Protein AF-A0A814FRX4-F1 (afdb_monomer)

Structure (mmCIF, N/CA/C/O backbone):
data_AF-A0A814FRX4-F1
#
_entry.id   AF-A0A814FRX4-F1
#
loop_
_atom_site.group_PDB
_atom_site.id
_atom_site.type_symbol
_atom_site.label_atom_id
_atom_site.label_alt_id
_atom_site.label_comp_id
_atom_site.label_asym_id
_atom_site.label_entity_id
_atom_site.label_seq_id
_atom_site.pdbx_PDB_ins_code
_atom_site.Cartn_x
_atom_site.Cartn_y
_atom_site.Cartn_z
_atom_site.occupancy
_atom_site.B_iso_or_equiv
_atom_site.auth_seq_id
_atom_site.auth_comp_id
_atom_site.auth_asym_id
_atom_site.auth_atom_id
_atom_site.pdbx_PDB_model_num
ATOM 1 N N . MET A 1 1 ? -18.904 -6.778 12.783 1.00 32.44 1 MET A N 1
ATOM 2 C CA . MET A 1 1 ? -20.259 -6.227 12.928 1.00 32.44 1 MET A CA 1
ATOM 3 C C . MET A 1 1 ? -21.215 -7.379 13.218 1.00 32.44 1 MET A C 1
ATOM 5 O O . MET A 1 1 ? -21.395 -8.231 12.362 1.00 32.44 1 MET A O 1
ATOM 9 N N . GLY A 1 2 ? -21.737 -7.486 14.440 1.00 24.08 2 GLY A N 1
ATOM 10 C CA . GLY A 1 2 ? -22.799 -8.445 14.749 1.00 24.08 2 GLY A CA 1
ATOM 11 C C . GLY A 1 2 ? -24.137 -7.735 14.620 1.00 24.08 2 GLY A C 1
ATOM 12 O O . GLY A 1 2 ? -24.526 -7.021 15.540 1.00 24.08 2 GLY A O 1
ATOM 13 N N . VAL A 1 3 ? -24.815 -7.876 13.481 1.00 29.30 3 VAL A N 1
ATOM 14 C CA . VAL A 1 3 ? -26.197 -7.398 13.354 1.00 29.30 3 VAL A CA 1
ATOM 15 C C . VAL A 1 3 ? -27.074 -8.407 14.086 1.00 29.30 3 VAL A C 1
ATOM 17 O O . VAL A 1 3 ? -27.291 -9.518 13.608 1.00 29.30 3 VAL A O 1
ATOM 20 N N . LYS A 1 4 ? -27.531 -8.053 15.289 1.00 27.59 4 LYS A N 1
ATOM 21 C CA . LYS A 1 4 ? -28.545 -8.835 15.996 1.00 27.59 4 LYS A CA 1
ATOM 22 C C . LYS A 1 4 ? -29.908 -8.344 15.525 1.00 27.59 4 LYS A C 1
ATOM 24 O O . LYS A 1 4 ? -30.283 -7.209 15.797 1.00 27.59 4 LYS A O 1
ATOM 29 N N . PHE A 1 5 ? -30.631 -9.192 14.804 1.00 28.58 5 PHE A N 1
ATOM 30 C CA . PHE A 1 5 ? -32.014 -8.922 14.430 1.00 28.58 5 PHE A CA 1
ATOM 31 C C . PHE A 1 5 ? -32.910 -9.238 15.627 1.00 28.58 5 PHE A C 1
ATOM 33 O O . PHE A 1 5 ? -32.984 -10.384 16.069 1.00 28.58 5 PHE A O 1
ATOM 40 N N . THR A 1 6 ? -33.590 -8.229 16.159 1.00 27.52 6 THR A N 1
ATOM 41 C CA . THR A 1 6 ? -34.654 -8.414 17.152 1.00 27.52 6 THR A CA 1
ATOM 42 C C . THR A 1 6 ? -35.938 -7.806 16.613 1.00 27.52 6 THR A C 1
ATOM 44 O O . THR A 1 6 ? -35.984 -6.618 16.308 1.00 27.52 6 THR A O 1
ATOM 47 N N . LEU A 1 7 ? -36.970 -8.640 16.476 1.00 25.30 7 LEU A N 1
ATOM 48 C CA . LEU A 1 7 ? -38.315 -8.239 16.065 1.00 25.30 7 LEU A CA 1
ATOM 49 C C . LEU A 1 7 ? -38.992 -7.478 17.217 1.00 25.30 7 LEU A C 1
ATOM 51 O O . LEU A 1 7 ? -39.126 -8.051 18.300 1.00 25.30 7 LEU A O 1
ATOM 55 N N . PRO A 1 8 ? -39.442 -6.224 17.034 1.00 27.92 8 PRO A N 1
ATOM 56 C CA . PRO A 1 8 ? -40.187 -5.536 18.075 1.00 27.92 8 PRO A CA 1
ATOM 57 C C . PRO A 1 8 ? -41.674 -5.905 18.028 1.00 27.92 8 PRO A C 1
ATOM 59 O O . PRO A 1 8 ? -42.347 -5.784 17.002 1.00 27.92 8 PRO A O 1
ATOM 62 N N . SER A 1 9 ? -42.220 -6.281 19.183 1.00 32.94 9 SER A N 1
ATOM 63 C CA . SER A 1 9 ? -43.656 -6.251 19.441 1.00 32.94 9 SER A CA 1
ATOM 64 C C . SER A 1 9 ? -44.079 -4.824 19.826 1.00 32.94 9 SER A C 1
ATOM 66 O O . SER A 1 9 ? -43.829 -4.392 20.947 1.00 32.94 9 SER A O 1
ATOM 68 N N . LYS A 1 10 ? -44.784 -4.159 18.899 1.00 30.50 10 LYS A N 1
ATOM 69 C CA . LYS A 1 10 ? -45.568 -2.903 19.013 1.00 30.50 10 LYS A CA 1
ATOM 70 C C . LYS A 1 10 ? -44.852 -1.536 18.855 1.00 30.50 10 LYS A C 1
ATOM 72 O O . LYS A 1 10 ? -43.988 -1.163 19.633 1.00 30.50 10 LYS A O 1
ATOM 77 N N . LYS A 1 11 ? -45.374 -0.821 17.835 1.00 40.22 11 LYS A N 1
ATOM 78 C CA . LYS A 1 11 ? -45.532 0.624 17.512 1.00 40.22 11 LYS A CA 1
ATOM 79 C C . LYS A 1 11 ? -44.593 1.654 18.160 1.00 40.22 11 LYS A C 1
ATOM 81 O O . LYS A 1 11 ? -44.638 1.794 19.368 1.00 40.22 11 LYS A O 1
ATOM 86 N N . PHE A 1 12 ? -43.934 2.482 17.333 1.00 28.28 12 PHE A N 1
ATOM 87 C CA . PHE A 1 12 ? -44.045 3.960 17.263 1.00 28.28 12 PHE A CA 1
ATOM 88 C C . PHE A 1 12 ? -43.275 4.511 16.035 1.00 28.28 12 PHE A C 1
ATOM 90 O O . PHE A 1 12 ? -42.644 3.749 15.311 1.00 28.28 12 PHE A O 1
ATOM 97 N N . ALA A 1 13 ? -43.457 5.804 15.747 1.00 32.06 13 ALA A N 1
ATOM 98 C CA . ALA A 1 13 ? -43.361 6.448 14.437 1.00 32.06 13 ALA A CA 1
ATOM 99 C C . ALA A 1 13 ? -41.987 7.036 14.037 1.00 32.06 13 ALA A C 1
ATOM 101 O O . ALA A 1 13 ? -41.200 7.440 14.883 1.00 32.06 13 ALA A O 1
ATOM 102 N N . CYS A 1 14 ? -41.873 7.238 12.716 1.00 32.03 14 CYS A N 1
ATOM 103 C CA . CYS A 1 14 ? -41.115 8.265 11.986 1.00 32.03 14 CYS A CA 1
ATOM 104 C C . CYS A 1 14 ? -39.616 8.053 11.682 1.00 32.03 14 CYS A C 1
ATOM 106 O O . CYS A 1 14 ? -38.765 8.082 12.561 1.00 32.03 14 CYS A O 1
ATOM 108 N N . GLY A 1 15 ? -39.332 7.966 10.375 1.00 37.00 15 GLY A N 1
ATOM 109 C CA . GLY A 1 15 ? -38.487 8.922 9.651 1.00 37.00 15 GLY A CA 1
ATOM 110 C C . GLY A 1 15 ? -37.006 9.013 10.013 1.00 37.00 15 GLY A C 1
ATOM 111 O O . GLY A 1 15 ? -36.625 9.836 10.837 1.00 37.00 15 GLY A O 1
ATOM 112 N N . SER A 1 16 ? -36.153 8.320 9.258 1.00 29.56 16 SER A N 1
ATOM 113 C CA . SER A 1 16 ? -34.819 8.837 8.935 1.00 29.56 16 SER A CA 1
ATOM 114 C C . SER A 1 16 ? -34.270 8.224 7.643 1.00 29.56 16 SER A C 1
ATOM 116 O O . SER A 1 16 ? -34.421 7.040 7.352 1.00 29.56 16 SER A O 1
ATOM 118 N N . VAL A 1 17 ? -33.698 9.114 6.836 1.00 30.09 17 VAL A N 1
ATOM 119 C CA . VAL A 1 17 ? -33.119 8.907 5.508 1.00 30.09 17 VAL A CA 1
ATOM 120 C C . VAL A 1 17 ? -31.730 8.267 5.642 1.00 30.09 17 VAL A C 1
ATOM 122 O O . VAL A 1 17 ? -30.985 8.563 6.574 1.00 30.09 17 VAL A O 1
ATOM 125 N N . PHE A 1 18 ? -31.377 7.403 4.688 1.00 33.12 18 PHE A N 1
ATOM 126 C CA . PHE A 1 18 ? -30.162 6.572 4.637 1.00 33.12 18 PHE A CA 1
ATOM 127 C C . PHE A 1 18 ? -28.819 7.323 4.498 1.00 33.12 18 PHE A C 1
ATOM 129 O O . PHE A 1 18 ? -27.767 6.692 4.424 1.00 33.12 18 PHE A O 1
ATOM 136 N N . GLU A 1 19 ? -28.813 8.657 4.499 1.00 29.22 19 GLU A N 1
ATOM 137 C CA . GLU A 1 19 ? -27.598 9.474 4.337 1.00 29.22 19 GLU A CA 1
ATOM 138 C C . GLU A 1 19 ? -26.640 9.420 5.544 1.00 29.22 19 GLU A C 1
ATOM 140 O O . GLU A 1 19 ? -25.497 9.857 5.452 1.00 29.22 19 GLU A O 1
ATOM 145 N N . ILE A 1 20 ? -27.054 8.839 6.674 1.00 33.00 20 ILE A N 1
ATOM 146 C CA . ILE A 1 20 ? -26.278 8.863 7.928 1.00 33.00 20 ILE A CA 1
ATOM 147 C C . ILE A 1 20 ? -25.198 7.760 7.990 1.00 33.00 20 ILE A C 1
ATOM 149 O O . ILE A 1 20 ? -24.228 7.893 8.737 1.0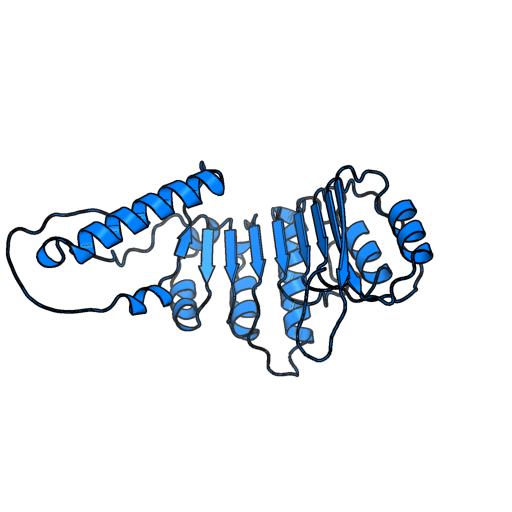0 33.00 20 ILE A O 1
ATOM 153 N N . LEU A 1 21 ? -25.276 6.720 7.148 1.00 34.34 21 LEU A N 1
ATOM 154 C CA . LEU A 1 21 ? -24.288 5.625 7.123 1.00 34.34 21 LEU A CA 1
ATOM 155 C C . LEU A 1 21 ? -22.898 6.045 6.607 1.00 34.34 21 LEU A C 1
ATOM 157 O O . LEU A 1 21 ? -21.936 5.299 6.781 1.00 34.34 21 LEU A O 1
ATOM 161 N N . SER A 1 22 ? -22.738 7.240 6.023 1.00 34.34 22 SER A N 1
ATOM 162 C CA . SER A 1 22 ? -21.416 7.739 5.603 1.00 34.34 22 SER A CA 1
ATOM 163 C C . SER A 1 22 ? -20.481 8.056 6.780 1.00 34.34 22 SER A C 1
ATOM 165 O O . SER A 1 22 ? -19.284 8.256 6.576 1.00 34.34 22 SER A O 1
ATOM 167 N N . ASN A 1 23 ? -21.021 8.136 8.001 1.00 30.70 23 ASN A N 1
ATOM 168 C CA . ASN A 1 23 ? -20.279 8.459 9.218 1.00 30.70 23 ASN A CA 1
ATOM 169 C C . ASN A 1 23 ? -19.858 7.228 10.028 1.00 30.70 23 ASN A C 1
ATOM 171 O O . ASN A 1 23 ? -19.052 7.367 10.946 1.00 30.70 23 ASN A O 1
ATOM 175 N N . ASP A 1 24 ? -20.321 6.028 9.674 1.00 35.03 24 ASP A N 1
ATOM 176 C CA . ASP A 1 24 ? -20.004 4.822 10.431 1.00 35.03 24 ASP A CA 1
ATOM 177 C C . ASP A 1 24 ? -18.654 4.241 10.008 1.00 35.03 24 ASP A C 1
ATOM 179 O O . ASP A 1 24 ? -18.360 4.042 8.828 1.00 35.03 24 ASP A O 1
ATOM 183 N N . VAL A 1 25 ? -17.809 3.978 11.001 1.00 36.16 25 VAL A N 1
ATOM 184 C CA . VAL A 1 25 ? -16.567 3.225 10.838 1.00 36.16 25 VAL A CA 1
ATOM 185 C C . VAL A 1 25 ? -16.919 1.836 10.301 1.00 36.16 25 VAL A C 1
ATOM 187 O O . VAL A 1 25 ? -17.516 1.021 11.008 1.00 36.16 25 VAL A O 1
ATOM 190 N N . ILE A 1 26 ? -16.549 1.546 9.052 1.00 46.09 26 ILE A N 1
ATOM 191 C CA . ILE A 1 26 ? -16.777 0.220 8.473 1.00 46.09 26 ILE A CA 1
ATOM 192 C C . ILE A 1 26 ? -15.718 -0.724 9.048 1.00 46.09 26 ILE A C 1
ATOM 194 O O . ILE A 1 26 ? -14.533 -0.644 8.720 1.00 46.09 26 ILE A O 1
ATOM 198 N N . LEU A 1 27 ? -16.164 -1.600 9.947 1.00 40.28 27 LEU A N 1
ATOM 199 C CA . LEU A 1 27 ? -15.381 -2.695 10.511 1.00 40.28 27 LEU A CA 1
ATOM 200 C C . LEU A 1 27 ? -15.547 -3.918 9.609 1.00 40.28 27 LEU A C 1
ATOM 202 O O . LEU A 1 27 ? -16.506 -4.683 9.755 1.00 40.28 27 LEU A O 1
ATOM 206 N N . GLU A 1 28 ? -14.630 -4.099 8.666 1.00 41.75 28 GLU A N 1
ATOM 207 C CA . GLU A 1 28 ? -14.585 -5.305 7.843 1.00 41.75 28 GLU A CA 1
ATOM 208 C C . GLU A 1 28 ? -14.051 -6.473 8.696 1.00 41.75 28 GLU A C 1
ATOM 210 O O . GLU A 1 28 ? -12.899 -6.508 9.130 1.00 41.75 28 GLU A O 1
ATOM 215 N N . LEU A 1 29 ? -14.918 -7.441 8.991 1.00 38.19 29 LEU A N 1
ATOM 216 C CA . LEU A 1 29 ? -14.565 -8.684 9.680 1.00 38.19 29 LEU A CA 1
ATOM 217 C C . LEU A 1 29 ? -14.632 -9.830 8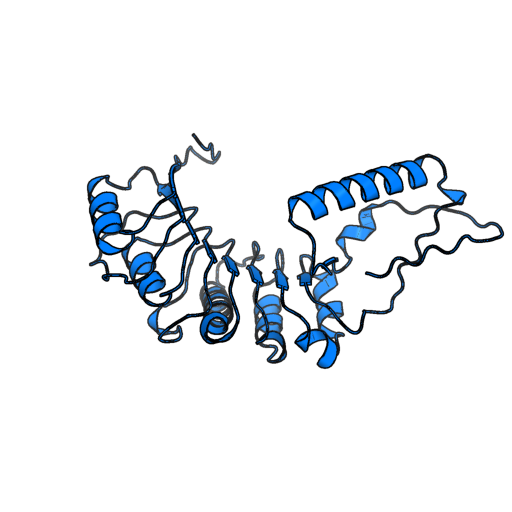.678 1.00 38.19 29 LEU A C 1
ATOM 219 O O . LEU A 1 29 ? -15.671 -10.477 8.613 1.00 38.19 29 LEU A O 1
ATOM 223 N N . PHE A 1 30 ? -13.571 -10.107 7.917 1.00 40.16 30 PHE A N 1
ATOM 224 C CA . PHE A 1 30 ? -13.573 -11.296 7.055 1.00 40.16 30 PHE A CA 1
ATOM 225 C C . PHE A 1 30 ? -12.237 -12.037 7.094 1.00 40.16 30 PHE A C 1
ATOM 227 O O . PHE A 1 30 ? -11.206 -11.530 6.657 1.00 40.16 30 PHE A O 1
ATOM 234 N N . ASP A 1 31 ? -12.301 -13.267 7.605 1.00 31.91 31 ASP A N 1
ATOM 235 C CA . ASP A 1 31 ? -11.202 -14.239 7.620 1.00 31.91 31 ASP A CA 1
ATOM 236 C C . ASP A 1 31 ? -11.323 -15.266 6.483 1.00 31.91 31 ASP A C 1
ATOM 238 O O . ASP A 1 31 ? -10.361 -15.981 6.227 1.00 31.91 31 ASP A O 1
ATOM 242 N N . TYR A 1 32 ? -12.475 -15.354 5.799 1.00 31.84 32 TYR A N 1
ATOM 243 C CA . TYR A 1 32 ? -12.825 -16.553 5.017 1.00 31.84 32 TYR A CA 1
ATOM 244 C C . TYR A 1 32 ? -13.470 -16.323 3.644 1.00 31.84 32 TYR A C 1
ATOM 246 O O . TYR A 1 32 ? -13.762 -17.303 2.970 1.00 31.84 32 TYR A O 1
ATOM 254 N N . PHE A 1 33 ? -13.689 -15.081 3.206 1.00 34.34 33 PHE A N 1
ATOM 255 C CA . PHE A 1 33 ? -14.361 -14.819 1.927 1.00 34.34 33 PHE A CA 1
ATOM 256 C C . PHE A 1 33 ? -13.432 -14.122 0.935 1.00 34.34 33 PHE A C 1
ATOM 258 O O . PHE A 1 33 ? -12.732 -13.167 1.279 1.00 34.34 33 PHE A O 1
ATOM 265 N N . SER A 1 34 ? -13.448 -14.584 -0.314 1.00 44.97 34 SER A N 1
ATOM 266 C CA . SER A 1 34 ? -12.859 -13.873 -1.447 1.00 44.97 34 SER A CA 1
ATOM 267 C C . SER A 1 34 ? -13.598 -12.556 -1.710 1.00 44.97 34 SER A C 1
ATOM 269 O O . SER A 1 34 ? -14.763 -12.387 -1.352 1.00 44.97 34 SER A O 1
ATOM 271 N N . SER A 1 35 ? -12.943 -11.610 -2.384 1.00 40.25 35 SER A N 1
ATOM 272 C CA . SER A 1 35 ? -13.541 -10.320 -2.758 1.00 40.25 35 SER A CA 1
ATOM 273 C C . SER A 1 35 ? -14.850 -10.468 -3.549 1.00 40.25 35 SER A C 1
ATOM 275 O O . SER A 1 35 ? -15.779 -9.693 -3.331 1.00 40.25 35 SER A O 1
ATOM 277 N N . ASN A 1 36 ? -14.964 -11.491 -4.403 1.00 44.41 36 ASN A N 1
ATOM 278 C CA . ASN A 1 36 ? -16.200 -11.798 -5.130 1.00 44.41 36 ASN A CA 1
ATOM 279 C C . ASN A 1 36 ? -17.301 -12.348 -4.217 1.00 44.41 36 ASN A C 1
ATOM 281 O O . ASN A 1 36 ? -18.457 -11.959 -4.360 1.00 44.41 36 ASN A O 1
ATOM 285 N N . GLU A 1 37 ? -16.967 -13.217 -3.264 1.00 42.53 37 GLU A N 1
ATOM 286 C CA . GLU A 1 37 ? -17.941 -13.747 -2.301 1.00 42.53 37 GLU A CA 1
ATOM 287 C C . GLU A 1 37 ? -18.438 -12.659 -1.353 1.00 42.53 37 GLU A C 1
ATOM 289 O O . GLU A 1 37 ? -19.627 -12.625 -1.044 1.00 42.53 37 GLU A O 1
ATOM 294 N N . ILE A 1 38 ? -17.565 -11.731 -0.949 1.00 43.84 38 ILE A N 1
ATOM 295 C CA . ILE A 1 38 ? -17.947 -10.537 -0.187 1.00 43.84 38 ILE A CA 1
ATOM 296 C C . ILE A 1 38 ? -18.885 -9.675 -1.035 1.00 43.84 38 ILE A C 1
ATOM 298 O O . ILE A 1 38 ? -19.977 -9.353 -0.579 1.00 43.84 38 ILE A O 1
ATOM 302 N N . TYR A 1 39 ? -18.516 -9.349 -2.276 1.00 43.50 39 TYR A N 1
ATOM 303 C CA . TYR A 1 39 ? -19.341 -8.509 -3.150 1.00 43.50 39 TYR A CA 1
ATOM 304 C C . TYR A 1 39 ? -20.722 -9.119 -3.419 1.00 43.50 39 TYR A C 1
ATOM 306 O O . TYR A 1 39 ? -21.732 -8.432 -3.300 1.00 43.50 39 TYR A O 1
ATOM 314 N N . LEU A 1 40 ? -20.791 -10.419 -3.713 1.00 51.47 40 LEU A N 1
ATOM 315 C CA . LEU A 1 40 ? -22.054 -11.121 -3.939 1.00 51.47 40 LEU A CA 1
ATOM 316 C C . LEU A 1 40 ? -22.879 -11.236 -2.656 1.00 51.47 40 LEU A C 1
ATOM 318 O O . LEU A 1 40 ? -24.087 -11.001 -2.679 1.00 51.47 40 LEU A O 1
ATOM 322 N N . SER A 1 41 ? -22.249 -11.564 -1.527 1.00 45.81 41 SER A N 1
ATOM 323 C CA . SER A 1 41 ? -22.952 -11.717 -0.248 1.00 45.81 41 SER A CA 1
ATOM 324 C C . SER A 1 41 ? -23.483 -10.381 0.261 1.00 45.81 41 SER A C 1
ATOM 326 O O . SER A 1 41 ? -24.640 -10.310 0.671 1.00 45.81 41 SER A O 1
ATOM 328 N N . PHE A 1 42 ? -22.690 -9.309 0.177 1.00 52.09 42 PHE A N 1
ATOM 329 C CA . PHE A 1 42 ? -23.117 -7.965 0.565 1.00 52.09 42 PHE A CA 1
ATOM 330 C C . PHE A 1 42 ? -24.049 -7.324 -0.453 1.00 52.09 42 PHE A C 1
ATOM 332 O O . PHE A 1 42 ? -24.986 -6.656 -0.043 1.00 52.09 42 PHE A O 1
ATOM 339 N N . GLY A 1 43 ? -23.868 -7.561 -1.753 1.00 48.53 43 GLY A N 1
ATOM 340 C CA . GLY A 1 43 ? -24.812 -7.120 -2.779 1.00 48.53 43 GLY A CA 1
ATOM 341 C C . GLY A 1 43 ? -26.189 -7.747 -2.566 1.00 48.53 43 GLY A C 1
ATOM 342 O O . GLY A 1 43 ? -27.197 -7.046 -2.530 1.00 48.53 43 GLY A O 1
ATOM 343 N N . ASN A 1 44 ? -26.238 -9.056 -2.309 1.00 57.56 44 ASN A N 1
ATOM 344 C CA . ASN A 1 44 ? -27.483 -9.754 -1.995 1.00 57.56 44 ASN A CA 1
ATOM 345 C C . ASN A 1 44 ? -28.073 -9.327 -0.646 1.00 57.56 44 ASN A C 1
ATOM 347 O O . ASN A 1 44 ? -29.293 -9.210 -0.529 1.00 57.56 44 ASN A O 1
ATOM 351 N N . LEU A 1 45 ? -27.235 -9.085 0.366 1.00 58.34 45 LEU A N 1
ATOM 352 C CA . LEU A 1 45 ? -27.681 -8.597 1.669 1.00 58.34 45 LEU A CA 1
ATOM 353 C C . LEU A 1 45 ? -28.247 -7.179 1.566 1.00 58.34 45 LEU A C 1
ATOM 355 O O . LEU A 1 45 ? -29.342 -6.949 2.061 1.00 58.34 45 LEU A O 1
ATOM 359 N N . ASN A 1 46 ? -27.556 -6.265 0.885 1.00 55.16 46 ASN A N 1
ATOM 360 C CA . ASN A 1 46 ? -28.001 -4.891 0.670 1.00 55.16 46 ASN A CA 1
ATOM 361 C C . ASN A 1 46 ? -29.290 -4.865 -0.144 1.00 55.16 46 ASN A C 1
ATOM 363 O O . ASN A 1 46 ? -30.256 -4.274 0.310 1.00 55.16 46 ASN A O 1
ATOM 367 N N . ASN A 1 47 ? -29.378 -5.610 -1.250 1.00 65.62 47 ASN A N 1
ATOM 368 C CA . ASN A 1 47 ? -30.614 -5.700 -2.033 1.00 65.62 47 ASN A CA 1
ATOM 369 C C . ASN A 1 47 ? -31.791 -6.240 -1.202 1.00 65.62 47 ASN A C 1
ATOM 371 O O . ASN A 1 47 ? -32.921 -5.770 -1.334 1.00 65.62 47 ASN A O 1
ATOM 375 N N . ARG A 1 48 ? -31.544 -7.223 -0.324 1.00 60.12 48 ARG A N 1
ATOM 376 C CA . ARG A 1 48 ? -32.567 -7.755 0.591 1.00 60.12 48 ARG A CA 1
ATOM 377 C C . ARG A 1 48 ? -32.937 -6.760 1.685 1.00 60.12 48 ARG A C 1
ATOM 379 O O . ARG A 1 48 ? -34.117 -6.659 2.009 1.00 60.12 48 ARG A O 1
ATOM 386 N N . LEU A 1 49 ? -31.967 -6.038 2.242 1.00 59.41 49 LEU A N 1
ATOM 387 C CA . LEU A 1 49 ? -32.199 -4.985 3.227 1.00 59.41 49 LEU A CA 1
ATOM 388 C C . LEU A 1 49 ? -32.984 -3.833 2.599 1.00 59.41 49 LEU A C 1
ATOM 390 O O . LEU A 1 49 ? -34.022 -3.474 3.138 1.00 59.41 49 LEU A O 1
ATOM 394 N N . ASP A 1 50 ? -32.584 -3.344 1.429 1.00 59.62 50 ASP A N 1
ATOM 395 C CA . ASP A 1 50 ? -33.279 -2.296 0.678 1.00 59.62 50 ASP A CA 1
ATOM 396 C C . ASP A 1 50 ? -34.713 -2.710 0.343 1.00 59.62 50 ASP A C 1
ATOM 398 O O . ASP A 1 50 ? -35.655 -1.947 0.556 1.00 59.62 50 ASP A O 1
ATOM 402 N N . HIS A 1 51 ? -34.912 -3.953 -0.107 1.00 69.12 51 HIS A N 1
ATOM 403 C CA . HIS A 1 51 ? -36.247 -4.500 -0.336 1.00 69.12 51 HIS A CA 1
ATOM 404 C C . HIS A 1 51 ? -37.077 -4.561 0.958 1.00 69.12 51 HIS A C 1
ATOM 406 O O . HIS A 1 51 ? -38.262 -4.223 0.946 1.00 69.12 51 HIS A O 1
ATOM 412 N N . LEU A 1 52 ? -36.483 -4.989 2.077 1.00 57.97 52 LEU A N 1
ATOM 413 C CA . LEU A 1 52 ? -37.151 -5.042 3.382 1.00 57.97 52 LEU A CA 1
ATOM 414 C C . LEU A 1 52 ? -37.521 -3.646 3.893 1.00 57.97 52 LEU A C 1
ATOM 416 O O . LEU A 1 52 ? -38.633 -3.455 4.371 1.00 57.97 52 LEU A O 1
ATOM 420 N N . ILE A 1 53 ? -36.632 -2.668 3.751 1.00 64.25 53 ILE A N 1
ATOM 421 C CA . ILE A 1 53 ? -36.857 -1.280 4.169 1.00 64.25 53 ILE A CA 1
ATOM 422 C C . ILE A 1 53 ? -37.950 -0.642 3.322 1.00 64.25 53 ILE A C 1
ATOM 424 O O . ILE A 1 53 ? -38.841 0.013 3.855 1.00 64.25 53 ILE A O 1
ATOM 428 N N . LYS A 1 54 ? -37.906 -0.855 2.004 1.00 67.81 54 LYS A N 1
ATOM 429 C CA . LYS A 1 54 ? -38.862 -0.265 1.067 1.00 67.81 54 LYS A CA 1
ATOM 430 C C . LYS A 1 54 ? -40.272 -0.818 1.255 1.00 67.81 54 LYS A C 1
ATOM 432 O O . LYS A 1 54 ? -41.233 -0.057 1.205 1.00 67.81 54 LYS A O 1
ATOM 437 N N . ASN A 1 55 ? -40.396 -2.126 1.467 1.00 75.56 55 ASN A N 1
ATOM 438 C CA . ASN A 1 55 ? -41.697 -2.796 1.497 1.00 75.56 55 ASN A CA 1
ATOM 439 C C . ASN A 1 55 ? -42.254 -2.986 2.913 1.00 75.56 55 ASN A C 1
ATOM 441 O O . ASN A 1 55 ? -43.463 -3.129 3.080 1.00 75.56 55 ASN A O 1
ATOM 445 N N . TYR A 1 56 ? -41.396 -2.972 3.936 1.00 69.94 56 TYR A N 1
ATOM 446 C CA . TYR A 1 56 ? -41.778 -3.225 5.327 1.00 69.94 56 TYR A CA 1
ATOM 447 C C . TYR A 1 56 ? -41.102 -2.255 6.316 1.00 69.94 56 TYR A C 1
ATOM 449 O O . TYR A 1 56 ? -40.569 -2.703 7.335 1.00 69.94 56 TYR A O 1
ATOM 457 N N . PRO A 1 57 ? -41.142 -0.927 6.083 1.00 54.69 57 PRO A N 1
ATOM 458 C CA . PRO A 1 57 ? -40.382 0.040 6.879 1.00 54.69 57 PRO A CA 1
ATOM 459 C C . PRO A 1 57 ? -40.744 0.001 8.369 1.00 54.69 57 PRO A C 1
ATOM 461 O O . PRO A 1 57 ? -39.870 0.090 9.223 1.00 54.69 57 PRO A O 1
ATOM 464 N N . GLN A 1 58 ? -42.015 -0.228 8.708 1.00 58.12 58 GLN A N 1
ATOM 465 C CA . GLN A 1 58 ? -42.464 -0.354 10.099 1.00 58.12 58 GLN A CA 1
ATOM 466 C C . GLN A 1 58 ? -41.970 -1.621 10.828 1.00 58.12 58 GLN A C 1
ATOM 468 O O . GLN A 1 58 ? -42.132 -1.724 12.044 1.00 58.12 58 GLN A O 1
ATOM 473 N N . HIS A 1 59 ? -41.402 -2.594 10.109 1.00 45.88 59 HIS A N 1
ATOM 474 C CA . HIS A 1 59 ? -40.911 -3.861 10.664 1.00 45.88 59 HIS A CA 1
ATOM 475 C C . HIS A 1 59 ? -39.384 -3.931 10.754 1.00 45.88 59 HIS A C 1
ATOM 477 O O . HIS A 1 59 ? -38.851 -4.857 11.366 1.00 45.88 59 HIS A O 1
ATOM 483 N N . VAL A 1 60 ? -38.678 -2.961 10.172 1.00 43.31 60 VAL A N 1
ATOM 484 C CA . VAL A 1 60 ? -37.218 -2.917 10.165 1.00 43.31 60 VAL A CA 1
ATOM 485 C C . VAL A 1 60 ? -36.754 -1.873 11.177 1.00 43.31 60 VAL A C 1
ATOM 487 O O . VAL A 1 60 ? -36.813 -0.675 10.926 1.00 43.31 60 VAL A O 1
ATOM 490 N N . ASN A 1 61 ? -36.290 -2.332 12.341 1.00 44.75 61 ASN A N 1
ATOM 491 C CA . ASN A 1 61 ? -35.638 -1.477 13.330 1.00 44.75 61 ASN A CA 1
ATOM 492 C C . ASN A 1 61 ? -34.131 -1.754 13.317 1.00 44.75 61 ASN A C 1
ATOM 494 O O . ASN A 1 61 ? -33.679 -2.792 13.806 1.00 44.75 61 ASN A O 1
ATOM 498 N N . PHE A 1 62 ? -33.354 -0.834 12.748 1.00 45.72 62 PHE A N 1
ATOM 499 C CA . PHE A 1 62 ? -31.900 -0.902 12.817 1.00 45.72 62 PHE A CA 1
ATOM 500 C C . PHE A 1 62 ? -31.427 -0.346 14.152 1.00 45.72 62 PHE A C 1
ATOM 502 O O . PHE A 1 62 ? -31.259 0.858 14.330 1.00 45.72 62 PHE A O 1
ATOM 509 N N . GLN A 1 63 ? -31.164 -1.241 15.096 1.00 41.19 63 GLN A N 1
ATOM 510 C CA . GLN A 1 63 ? -30.391 -0.883 16.273 1.00 41.19 63 GLN A CA 1
ATOM 511 C C . GLN A 1 63 ? -28.909 -1.013 15.930 1.00 41.19 63 GLN A C 1
ATOM 513 O O . GLN A 1 63 ? -28.353 -2.112 15.907 1.00 41.19 63 GLN A O 1
ATOM 518 N N . ILE A 1 64 ? -28.261 0.121 15.656 1.00 44.50 64 ILE A N 1
ATOM 519 C CA . ILE A 1 64 ? -26.800 0.187 15.630 1.00 44.50 64 ILE A CA 1
ATOM 520 C C . ILE A 1 64 ? -26.345 -0.019 17.071 1.00 44.50 64 ILE A C 1
ATOM 522 O O . ILE A 1 64 ? -26.439 0.870 17.919 1.00 44.50 64 ILE A O 1
ATOM 526 N N . ASN A 1 65 ? -25.908 -1.238 17.368 1.00 43.69 65 ASN A N 1
ATOM 527 C CA . ASN A 1 65 ? -25.346 -1.555 18.666 1.00 43.69 65 ASN A CA 1
ATOM 528 C C . ASN A 1 65 ? -24.087 -0.696 18.844 1.00 43.69 65 ASN A C 1
ATOM 530 O O . ASN A 1 65 ? -23.109 -0.881 18.125 1.00 43.69 65 ASN A O 1
ATOM 534 N N . ARG A 1 66 ? -24.102 0.243 19.799 1.00 52.56 66 ARG A N 1
ATOM 535 C CA . ARG A 1 66 ? -22.969 1.151 20.081 1.00 52.56 66 ARG A CA 1
ATOM 536 C C . ARG A 1 66 ? -21.735 0.434 20.647 1.00 52.56 66 ARG A C 1
ATOM 538 O O . ARG A 1 66 ? -20.733 1.073 20.946 1.00 52.56 66 ARG A O 1
ATOM 545 N N . PHE A 1 67 ? -21.805 -0.883 20.825 1.00 62.31 67 PHE A N 1
ATOM 546 C CA . PHE A 1 67 ? -20.689 -1.688 21.293 1.00 62.31 67 PHE A CA 1
ATOM 547 C C . PHE A 1 67 ? -19.688 -1.910 20.165 1.00 62.31 67 PHE A C 1
ATOM 549 O O . PHE A 1 67 ? -19.934 -2.659 19.218 1.00 62.31 67 PHE A O 1
ATOM 556 N N . ILE A 1 68 ? -18.529 -1.274 20.303 1.00 66.38 68 ILE A N 1
ATOM 557 C CA . ILE A 1 68 ? -17.369 -1.551 19.467 1.00 66.38 68 ILE A CA 1
ATOM 558 C C . ILE A 1 68 ? -16.878 -2.972 19.802 1.00 66.38 68 ILE A C 1
ATOM 560 O O . ILE A 1 68 ? -16.636 -3.266 20.975 1.00 66.38 68 ILE A O 1
ATOM 564 N N . PRO A 1 69 ? -16.729 -3.874 18.816 1.00 70.56 69 PRO A N 1
ATOM 565 C CA . PRO A 1 69 ? -16.322 -5.250 19.075 1.00 70.56 69 PRO A CA 1
ATOM 566 C C . PRO A 1 69 ? -14.912 -5.317 19.673 1.00 70.56 69 PRO A C 1
ATOM 568 O O . PRO A 1 69 ? -14.040 -4.520 19.333 1.00 70.56 69 PRO A O 1
ATOM 571 N N . HIS A 1 70 ? -14.669 -6.306 20.536 1.00 74.62 70 HIS A N 1
ATOM 572 C CA . HIS A 1 70 ? -13.346 -6.534 21.131 1.00 74.62 70 HIS A CA 1
ATOM 573 C C . HIS A 1 70 ? -12.271 -6.908 20.101 1.00 74.62 70 HIS A C 1
ATOM 575 O O . HIS A 1 70 ? -11.092 -6.665 20.337 1.00 74.62 70 HIS A O 1
ATOM 581 N N . TYR A 1 71 ? -12.678 -7.481 18.966 1.00 78.69 71 TYR A N 1
ATOM 582 C CA . TYR A 1 71 ? -11.799 -7.880 17.874 1.00 78.69 71 TYR A CA 1
ATOM 583 C C . TYR A 1 71 ? -12.190 -7.132 16.597 1.00 78.69 71 TYR A C 1
ATOM 585 O O . TYR A 1 71 ? -13.330 -7.234 16.135 1.00 7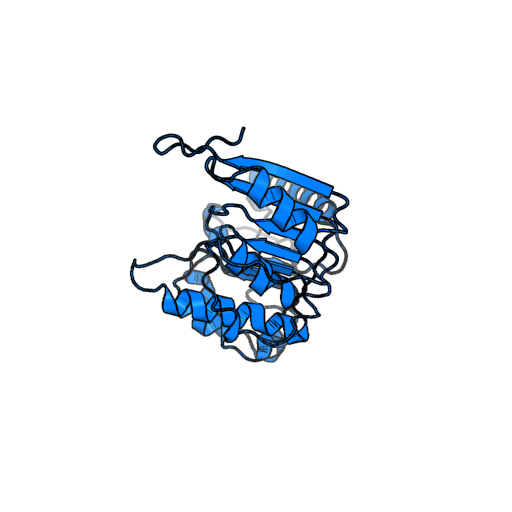8.69 71 TYR A O 1
ATOM 593 N N . ILE A 1 72 ? -11.247 -6.378 16.039 1.00 80.81 72 ILE A N 1
ATOM 594 C CA . ILE A 1 72 ? -11.392 -5.588 14.818 1.00 80.81 72 ILE A CA 1
ATOM 595 C C . ILE A 1 72 ? -10.284 -6.022 13.871 1.00 80.81 72 ILE A C 1
ATOM 597 O O . ILE A 1 72 ? -9.131 -5.679 14.088 1.00 80.81 72 ILE A O 1
ATOM 601 N N . ARG A 1 73 ? -10.618 -6.761 12.811 1.00 81.31 73 ARG A N 1
ATOM 602 C CA . ARG A 1 73 ? -9.608 -7.219 11.847 1.00 81.31 73 ARG A CA 1
ATOM 603 C C . ARG A 1 73 ? -9.28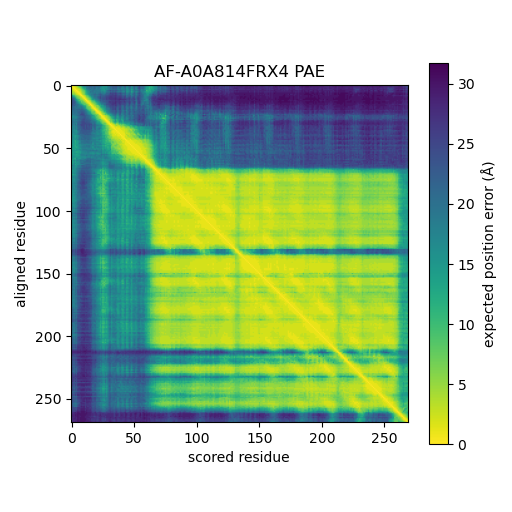7 -6.178 10.787 1.00 81.31 73 ARG A C 1
ATOM 605 O O . ARG A 1 73 ? -8.114 -5.930 10.530 1.00 81.31 73 ARG A O 1
ATOM 612 N N . SER A 1 74 ? -10.295 -5.588 10.156 1.00 82.50 74 SER A N 1
ATOM 613 C CA . SER A 1 74 ? -10.114 -4.514 9.183 1.00 82.50 74 SER A CA 1
ATOM 614 C C . SER A 1 74 ? -10.935 -3.300 9.594 1.00 82.50 74 SER A C 1
ATOM 616 O O . SER A 1 74 ? -12.049 -3.417 10.112 1.00 82.50 74 SER A O 1
ATOM 618 N N . LEU A 1 75 ? -10.338 -2.131 9.409 1.00 85.31 75 LEU A N 1
ATOM 619 C CA . LEU A 1 75 ? -10.871 -0.855 9.835 1.00 85.31 75 LEU A CA 1
ATOM 620 C C . LEU A 1 75 ? -10.791 0.147 8.686 1.00 85.31 75 LEU A C 1
ATOM 622 O O . LEU A 1 75 ? -9.730 0.330 8.090 1.00 85.31 75 LEU A O 1
ATOM 626 N N . LYS A 1 76 ? -11.896 0.842 8.416 1.00 87.69 76 LYS A N 1
ATOM 627 C CA . LYS A 1 76 ? -11.955 1.918 7.427 1.00 87.69 76 LYS A CA 1
ATOM 628 C C . LYS A 1 76 ? -12.303 3.258 8.075 1.00 87.69 76 LYS A C 1
ATOM 630 O O . LYS A 1 76 ? -13.330 3.373 8.739 1.00 87.69 76 LYS A O 1
ATOM 635 N N . ILE A 1 77 ? -11.460 4.263 7.833 1.00 85.94 77 ILE A N 1
ATOM 636 C CA . ILE A 1 77 ? -11.586 5.643 8.316 1.00 85.94 77 ILE A CA 1
ATOM 637 C C . ILE A 1 77 ? -11.512 6.586 7.106 1.00 85.94 77 ILE A C 1
ATOM 639 O O . ILE A 1 77 ? -10.434 6.955 6.644 1.00 85.94 77 ILE A O 1
ATOM 643 N N . THR A 1 78 ? -12.665 6.953 6.556 1.00 84.50 78 THR A N 1
ATOM 644 C CA . THR A 1 78 ? -12.778 7.798 5.353 1.00 84.50 78 THR A CA 1
ATOM 645 C C . THR A 1 78 ? -13.459 9.147 5.592 1.00 84.50 78 THR A C 1
ATOM 647 O O . THR A 1 78 ? -13.696 9.906 4.650 1.00 84.50 78 THR A O 1
ATOM 650 N N . SER A 1 79 ? -13.810 9.449 6.842 1.00 82.31 79 SER A N 1
ATOM 651 C CA . SER A 1 79 ? -14.424 10.714 7.243 1.00 82.31 79 SER A CA 1
ATOM 652 C C . SER A 1 79 ? -13.782 11.257 8.516 1.00 82.31 79 SER A C 1
ATOM 654 O O . SER A 1 79 ? -13.438 10.501 9.423 1.00 82.31 79 SER A O 1
ATOM 656 N N . ARG A 1 80 ? -13.686 12.586 8.631 1.00 83.62 80 ARG A N 1
ATOM 657 C CA . ARG A 1 80 ? -13.176 13.265 9.835 1.00 83.62 80 ARG A CA 1
ATOM 658 C C . ARG A 1 80 ? -14.006 12.946 11.080 1.00 83.62 80 ARG A C 1
ATOM 660 O O . ARG A 1 80 ? -13.453 12.850 12.168 1.00 83.62 80 ARG A O 1
ATOM 667 N N . SER A 1 81 ? -15.312 12.720 10.918 1.00 82.06 81 SER A N 1
ATOM 668 C CA . SER A 1 81 ? -16.213 12.328 12.013 1.00 82.06 81 SER A CA 1
ATOM 669 C C . SER A 1 81 ? -15.860 10.967 12.630 1.00 82.06 81 SER A C 1
ATOM 671 O O . SER A 1 81 ? -16.217 10.705 13.775 1.00 82.06 81 SER A O 1
ATOM 673 N N . GLN A 1 82 ? -15.119 10.119 11.909 1.00 83.75 82 GLN A N 1
ATOM 674 C CA . GLN A 1 82 ? -14.706 8.787 12.360 1.00 83.75 82 GLN A CA 1
ATOM 675 C C . GLN A 1 82 ? -13.400 8.801 13.164 1.00 83.75 82 GLN A C 1
ATOM 677 O O . GLN A 1 82 ? -13.130 7.863 13.913 1.00 83.75 82 GLN A O 1
ATOM 682 N N . VAL A 1 83 ? -12.592 9.857 13.035 1.00 87.06 83 VAL A N 1
ATOM 683 C CA . VAL A 1 83 ? -11.289 9.965 13.706 1.00 87.06 83 VAL A CA 1
ATOM 684 C C . VAL A 1 83 ? -11.435 9.969 15.237 1.00 87.06 83 VAL A C 1
ATOM 686 O O . VAL A 1 83 ? -10.755 9.170 15.881 1.00 87.06 83 VAL A O 1
ATOM 689 N N . PRO A 1 84 ? -12.353 10.743 15.857 1.00 87.69 84 PRO A N 1
ATOM 690 C CA . PRO A 1 84 ? -12.568 10.662 17.302 1.00 87.69 84 PRO A CA 1
ATOM 691 C C . PRO A 1 84 ? -12.961 9.257 17.768 1.00 87.69 84 PRO A C 1
ATOM 693 O O . PRO A 1 84 ? -12.438 8.782 18.770 1.00 87.69 84 PRO A O 1
ATOM 696 N N . LEU A 1 85 ? -13.827 8.559 17.019 1.00 84.62 85 LEU A N 1
ATOM 697 C CA . LEU A 1 85 ? -14.230 7.185 17.343 1.00 84.62 85 LEU A CA 1
ATOM 698 C C . LEU A 1 85 ? -13.036 6.228 17.325 1.00 84.62 85 LEU A C 1
ATOM 700 O O . LEU A 1 85 ? -12.906 5.400 18.224 1.00 84.62 85 LEU A O 1
ATOM 704 N N . PHE A 1 86 ? -12.133 6.366 16.355 1.00 88.31 86 PHE A N 1
ATOM 705 C CA . PHE A 1 86 ? -10.907 5.575 16.313 1.00 88.31 86 PHE A CA 1
ATOM 706 C C . PHE A 1 86 ? -10.048 5.754 17.574 1.00 88.31 86 PHE A C 1
ATOM 708 O O . PHE A 1 86 ? -9.561 4.770 18.129 1.00 88.31 86 PHE A O 1
ATOM 715 N N . PHE A 1 87 ? -9.929 6.978 18.088 1.00 91.31 87 PHE A N 1
ATOM 716 C CA . PHE A 1 87 ? -9.180 7.248 19.319 1.00 91.31 87 PHE A CA 1
ATOM 717 C C . PHE A 1 87 ? -9.899 6.806 20.604 1.00 91.31 87 PHE A C 1
ATOM 719 O O . PHE A 1 87 ? -9.278 6.781 21.664 1.00 91.31 87 PHE A O 1
ATOM 726 N N . THR A 1 88 ? -11.171 6.396 20.531 1.00 89.25 88 THR A N 1
ATOM 727 C CA . THR A 1 88 ? -11.857 5.731 21.657 1.00 89.25 88 THR A CA 1
ATOM 728 C C . THR A 1 88 ? -11.577 4.226 21.741 1.00 89.25 88 THR A C 1
ATOM 730 O O . THR A 1 88 ? -11.952 3.593 22.729 1.00 89.25 88 THR A O 1
ATOM 733 N N . LEU A 1 89 ? -10.920 3.636 20.731 1.00 87.88 89 LEU A N 1
ATOM 734 C CA . LEU A 1 89 ? -10.575 2.214 20.730 1.00 87.88 89 LEU A CA 1
ATOM 735 C C . LEU A 1 89 ? -9.546 1.888 21.815 1.00 87.88 89 LEU A C 1
ATOM 737 O O . LEU A 1 89 ? -8.528 2.560 21.973 1.00 87.88 89 LEU A O 1
ATOM 741 N N . GLN A 1 90 ? -9.776 0.789 22.529 1.00 91.50 90 GLN A N 1
ATOM 742 C CA . GLN A 1 90 ? -8.827 0.276 23.509 1.00 91.50 90 GLN A CA 1
ATOM 743 C C . GLN A 1 90 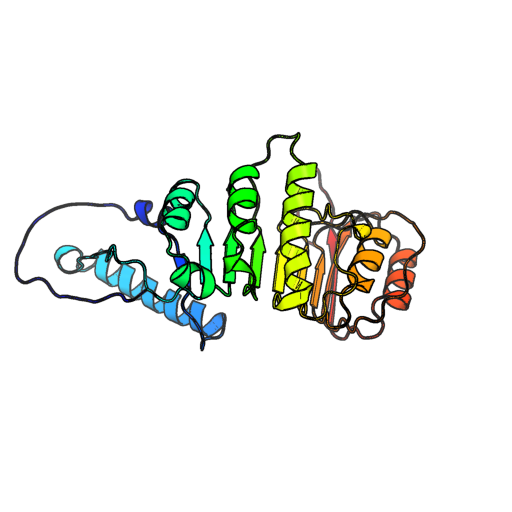? -7.584 -0.303 22.820 1.00 91.50 90 GLN A C 1
ATOM 745 O O . GLN A 1 90 ? -7.657 -0.854 21.720 1.00 91.50 90 GLN A O 1
ATOM 750 N N . SER A 1 91 ? -6.444 -0.288 23.517 1.00 92.56 91 SER A N 1
ATOM 751 C CA . SER A 1 91 ? -5.194 -0.906 23.040 1.00 92.56 91 SER A CA 1
ATOM 752 C C . SER A 1 91 ? -5.362 -2.368 22.603 1.00 92.56 91 SER A C 1
ATOM 754 O O . SER A 1 91 ? -4.727 -2.794 21.641 1.00 92.56 91 SER A O 1
ATOM 756 N N . SER A 1 92 ? -6.220 -3.131 23.290 1.00 90.94 92 SER A N 1
ATOM 757 C CA . SER A 1 92 ? -6.551 -4.522 22.953 1.00 90.94 92 SER A CA 1
ATOM 758 C C . SER A 1 92 ? -7.309 -4.653 21.632 1.00 90.94 92 SER A C 1
ATOM 760 O O . SER A 1 92 ? -7.120 -5.631 20.924 1.00 90.94 92 SER A O 1
ATOM 762 N N . GLN A 1 93 ? -8.134 -3.669 21.276 1.00 86.75 93 GLN A N 1
ATOM 763 C CA . GLN A 1 93 ? -8.851 -3.639 20.002 1.00 86.75 93 GLN A CA 1
ATOM 764 C C . GLN A 1 93 ? -7.904 -3.220 18.877 1.00 86.75 93 GLN A C 1
ATOM 766 O O . GLN A 1 93 ? -7.846 -3.877 17.840 1.00 86.75 93 GLN A O 1
ATOM 771 N N . LEU A 1 94 ? -7.095 -2.180 19.102 1.00 92.06 94 LEU A N 1
ATOM 772 C CA . LEU A 1 94 ? -6.120 -1.685 18.125 1.00 92.06 94 LEU A CA 1
ATOM 773 C C . LEU A 1 94 ? -5.101 -2.759 17.717 1.00 92.06 94 LEU A C 1
ATOM 775 O O . LEU A 1 94 ? -4.763 -2.870 16.542 1.00 92.06 94 LEU A O 1
ATOM 779 N N . SER A 1 95 ? -4.656 -3.596 18.657 1.00 90.62 95 SER A N 1
ATOM 780 C CA . SER A 1 95 ? -3.691 -4.671 18.382 1.00 90.62 95 SER A CA 1
ATOM 781 C C . SER A 1 95 ? -4.259 -5.826 17.547 1.00 90.62 95 SER A C 1
ATOM 783 O O . SER A 1 95 ? -3.500 -6.642 17.009 1.00 90.62 95 SER A O 1
ATOM 785 N N . THR A 1 96 ? -5.585 -5.911 17.407 1.00 88.06 96 THR A N 1
ATOM 786 C CA . THR A 1 96 ? -6.251 -6.924 16.571 1.00 88.06 96 THR A CA 1
ATOM 787 C C . THR A 1 96 ? -6.353 -6.516 15.104 1.00 88.06 96 THR A C 1
ATOM 789 O O . THR A 1 96 ? -6.553 -7.383 14.252 1.00 88.06 96 THR A O 1
ATOM 792 N N . ILE A 1 97 ? -6.119 -5.236 14.796 1.00 88.88 97 ILE A N 1
ATOM 793 C CA . ILE A 1 97 ? -6.218 -4.705 13.438 1.00 88.88 97 ILE A CA 1
ATOM 794 C C . ILE A 1 97 ? -5.109 -5.305 12.567 1.00 88.88 97 ILE A C 1
ATOM 796 O O . ILE A 1 97 ? -3.934 -5.359 12.938 1.00 88.88 97 ILE A O 1
ATOM 800 N N . ARG A 1 98 ? -5.513 -5.807 11.402 1.00 91.06 98 ARG A N 1
ATOM 801 C CA . ARG A 1 98 ? -4.669 -6.338 10.323 1.00 91.06 98 ARG A CA 1
ATOM 802 C C . ARG A 1 98 ? -4.841 -5.542 9.034 1.00 91.06 98 ARG A C 1
ATOM 804 O O . ARG A 1 98 ? -3.898 -5.459 8.260 1.00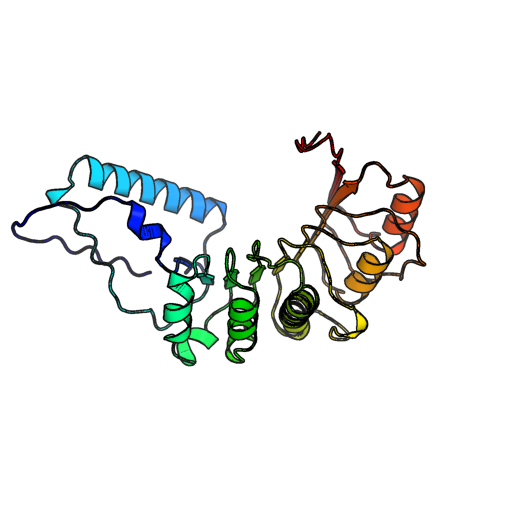 91.06 98 ARG A O 1
ATOM 811 N N . GLY A 1 99 ? -6.010 -4.948 8.805 1.00 90.38 99 GLY A N 1
ATOM 812 C CA . GLY A 1 99 ? -6.289 -4.086 7.659 1.00 90.38 99 GLY A CA 1
ATOM 813 C C . GLY A 1 99 ? -6.649 -2.670 8.089 1.00 90.38 99 GLY A C 1
ATOM 814 O O . GLY A 1 99 ? -7.498 -2.495 8.961 1.00 90.38 99 GLY A O 1
ATOM 815 N N . LEU A 1 100 ? -6.041 -1.661 7.470 1.00 92.62 100 LEU A N 1
ATOM 816 C CA . LEU A 1 100 ? -6.404 -0.264 7.687 1.00 92.62 100 LEU A CA 1
ATOM 817 C C . LEU A 1 100 ? -6.585 0.459 6.354 1.00 92.62 100 LEU A C 1
ATOM 819 O O . LEU A 1 100 ? -5.669 0.535 5.539 1.00 92.62 100 LEU A O 1
ATOM 823 N N . THR A 1 101 ? -7.774 1.013 6.154 1.00 91.50 101 THR A N 1
ATOM 824 C CA . THR A 1 101 ? -8.113 1.854 5.007 1.00 91.50 101 THR A CA 1
ATOM 825 C C . THR A 1 101 ? -8.356 3.269 5.496 1.00 91.50 101 THR A C 1
ATOM 827 O O . THR A 1 101 ? -9.267 3.495 6.288 1.00 91.50 101 THR A O 1
ATOM 830 N N . THR A 1 102 ? -7.586 4.231 5.007 1.00 91.25 102 THR A N 1
ATOM 831 C CA . THR A 1 102 ? -7.781 5.650 5.306 1.00 91.25 102 THR A CA 1
ATOM 832 C C . THR A 1 102 ? -8.083 6.439 4.037 1.00 91.25 102 THR A C 1
ATOM 834 O O . THR A 1 102 ? -7.768 6.005 2.930 1.00 91.25 102 THR A O 1
ATOM 837 N N . GLY A 1 103 ? -8.723 7.598 4.158 1.00 88.12 103 GLY A N 1
ATOM 838 C CA . GLY A 1 103 ? -8.924 8.509 3.031 1.00 88.12 103 GLY A CA 1
ATOM 839 C C . GLY A 1 103 ? -9.699 9.754 3.431 1.00 88.12 103 GLY A C 1
ATOM 840 O O . GLY A 1 103 ? -10.422 9.735 4.418 1.00 88.12 103 GLY A O 1
ATOM 841 N N . ASN A 1 104 ? -9.558 10.843 2.676 1.00 87.00 104 ASN A N 1
ATOM 842 C CA . ASN A 1 104 ? -10.252 12.109 2.936 1.00 87.00 104 ASN A CA 1
ATOM 843 C C . ASN A 1 104 ? -10.017 12.654 4.369 1.00 87.00 104 ASN A C 1
ATOM 845 O O . ASN A 1 104 ? -10.850 13.369 4.931 1.00 87.00 104 ASN A O 1
ATOM 849 N N . LEU A 1 105 ? -8.866 12.308 4.954 1.00 89.75 105 LEU A N 1
ATOM 850 C CA . LEU A 1 105 ? -8.385 12.794 6.246 1.00 89.75 105 LEU A CA 1
ATOM 851 C C . LEU A 1 105 ? -7.324 13.876 6.031 1.00 89.75 105 LEU A C 1
ATOM 853 O O . LEU A 1 105 ? -6.702 13.939 4.966 1.00 89.75 105 LEU A O 1
ATOM 857 N N . GLU A 1 106 ? -7.138 14.723 7.038 1.00 91.19 106 GLU A N 1
ATOM 858 C CA . GLU A 1 106 ? -5.998 15.645 7.089 1.00 91.19 106 GLU A CA 1
ATOM 859 C C . GLU A 1 106 ? -4.707 14.858 7.346 1.00 91.19 106 GLU A C 1
ATOM 861 O O . GLU A 1 106 ? -4.720 13.806 7.994 1.00 91.19 106 GLU A O 1
ATOM 866 N N . ILE A 1 107 ? -3.582 15.364 6.847 1.00 89.94 107 ILE A N 1
ATOM 867 C CA . ILE A 1 107 ? -2.279 14.704 6.982 1.00 89.94 107 ILE A CA 1
ATOM 868 C C . ILE A 1 107 ? -1.891 14.559 8.459 1.00 89.94 107 ILE A C 1
ATOM 870 O O . ILE A 1 107 ? -1.442 13.485 8.861 1.00 89.94 107 ILE A O 1
ATOM 874 N N . GLN A 1 108 ? -2.159 15.566 9.296 1.00 89.75 108 GLN A N 1
ATOM 875 C CA . GLN A 1 108 ? -1.903 15.463 10.735 1.00 89.75 108 GLN A CA 1
ATOM 876 C C . GLN A 1 108 ? -2.693 14.316 11.388 1.00 89.75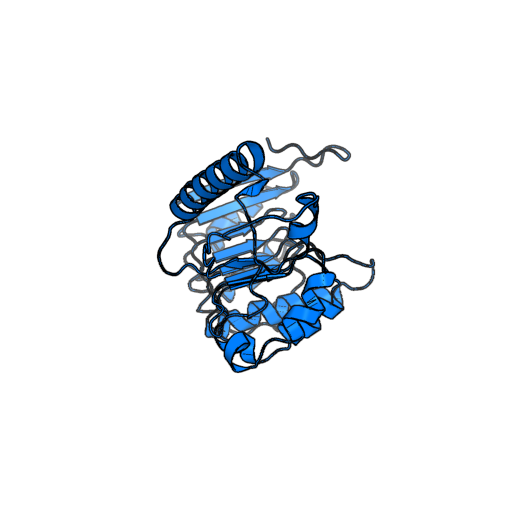 108 GLN A C 1
ATOM 878 O O . GLN A 1 108 ? -2.130 13.525 12.140 1.00 89.75 108 GLN A O 1
ATOM 883 N N . GLN A 1 109 ? -3.969 14.143 11.030 1.00 92.12 109 GLN A N 1
ATOM 884 C CA . GLN A 1 109 ? -4.793 13.044 11.550 1.00 92.12 109 GLN A CA 1
ATOM 885 C C . GLN A 1 109 ? -4.227 11.676 11.151 1.00 92.12 109 GLN A C 1
ATOM 887 O O . GLN A 1 109 ? -4.237 10.735 11.943 1.00 92.12 109 GLN A O 1
ATOM 892 N N . LEU A 1 110 ? -3.719 11.552 9.923 1.00 93.06 110 LEU A N 1
ATOM 893 C CA . LEU A 1 110 ? -3.072 10.329 9.454 1.00 93.06 110 LEU A CA 1
ATOM 894 C C . LEU A 1 110 ? -1.775 10.047 10.214 1.00 93.06 110 LEU A C 1
ATOM 896 O O . LEU A 1 110 ? -1.543 8.899 10.593 1.00 93.06 110 LEU A O 1
ATOM 900 N N . LEU A 1 111 ? -0.952 11.069 10.465 1.00 91.31 111 LEU A N 1
ATOM 901 C CA . LEU A 1 111 ? 0.250 10.934 11.290 1.00 91.31 111 LEU A CA 1
ATOM 902 C C . LEU A 1 111 ? -0.095 10.431 12.689 1.00 91.31 111 LEU A C 1
ATOM 904 O O . LEU A 1 111 ? 0.517 9.470 13.157 1.00 91.31 111 LEU A O 1
ATOM 908 N N . ASP A 1 112 ? -1.102 11.024 13.326 1.00 92.50 112 ASP A N 1
ATOM 909 C CA . ASP A 1 112 ? -1.540 10.625 14.662 1.00 92.50 112 ASP A CA 1
ATOM 910 C C . ASP A 1 112 ? -1.998 9.157 14.679 1.00 92.50 112 ASP A C 1
ATOM 912 O O . ASP A 1 112 ? -1.613 8.398 15.569 1.00 92.50 112 ASP A O 1
ATOM 916 N N . ILE A 1 113 ? -2.743 8.723 13.653 1.00 94.44 113 ILE A N 1
ATOM 917 C CA . ILE A 1 113 ? -3.172 7.326 13.486 1.00 94.44 113 ILE A CA 1
ATOM 918 C C . ILE A 1 113 ? -1.963 6.391 13.329 1.00 94.44 113 ILE A C 1
ATOM 920 O O . ILE A 1 113 ? -1.836 5.418 14.073 1.00 94.44 113 ILE A O 1
ATOM 924 N N . PHE A 1 114 ? -1.058 6.659 12.383 1.00 92.81 114 PHE A N 1
ATOM 925 C CA . PHE A 1 114 ? 0.061 5.758 12.068 1.00 92.81 114 PHE A CA 1
ATOM 926 C C . PHE A 1 114 ? 1.200 5.785 13.103 1.00 92.81 114 PHE A C 1
ATOM 928 O O . PHE A 1 114 ? 2.064 4.901 13.095 1.00 92.81 114 PHE A O 1
ATOM 935 N N . ASN A 1 115 ? 1.194 6.743 14.032 1.00 92.12 115 ASN A N 1
ATOM 936 C CA . ASN A 1 115 ? 2.111 6.773 15.173 1.00 92.12 115 ASN A CA 1
ATOM 937 C C . ASN A 1 115 ? 1.686 5.853 16.331 1.00 92.12 115 ASN A C 1
ATOM 939 O O . ASN A 1 115 ? 2.488 5.591 17.233 1.00 92.12 115 ASN A O 1
ATOM 943 N N . ILE A 1 116 ? 0.474 5.291 16.291 1.00 93.25 116 ILE A N 1
ATOM 944 C CA . ILE A 1 116 ? 0.004 4.316 17.279 1.00 93.25 116 ILE A CA 1
ATOM 945 C C . ILE A 1 116 ? 0.801 3.012 17.159 1.00 93.25 116 ILE A C 1
ATOM 947 O O . ILE A 1 116 ? 0.745 2.297 16.158 1.00 93.25 116 ILE A O 1
ATOM 951 N N . ARG A 1 117 ? 1.515 2.652 18.232 1.00 90.56 117 ARG A N 1
ATOM 952 C CA . ARG A 1 117 ? 2.402 1.472 18.276 1.00 90.56 117 ARG A CA 1
ATOM 953 C C . ARG A 1 117 ? 1.662 0.150 18.056 1.00 90.56 117 ARG A C 1
ATOM 955 O O . ARG A 1 117 ? 2.214 -0.780 17.482 1.00 90.56 117 ARG A O 1
ATOM 962 N N . GLN A 1 118 ? 0.410 0.068 18.489 1.00 91.75 118 GLN A N 1
ATOM 963 C CA . GLN A 1 118 ? -0.431 -1.126 18.417 1.00 91.75 118 GLN A CA 1
ATOM 964 C C . GLN A 1 118 ? -0.730 -1.552 16.967 1.00 91.75 118 GLN A C 1
ATOM 966 O O . GLN A 1 118 ? -1.066 -2.711 16.736 1.00 91.75 118 GLN A O 1
ATOM 971 N N . LEU A 1 119 ? -0.546 -0.657 15.988 1.00 90.94 119 LEU A N 1
ATOM 972 C CA . LEU A 1 119 ? -0.743 -0.932 14.563 1.00 90.94 119 LEU A CA 1
ATOM 973 C C . LEU A 1 119 ? 0.446 -1.649 13.890 1.00 90.94 119 LEU A C 1
ATOM 975 O O . LEU A 1 119 ? 0.418 -1.895 12.689 1.00 90.94 119 LEU A O 1
ATOM 979 N N . GLN A 1 120 ? 1.480 -2.052 14.636 1.00 88.38 120 GLN A N 1
ATOM 980 C CA . GLN A 1 120 ? 2.608 -2.834 14.095 1.00 88.38 120 GLN A CA 1
ATOM 981 C C . GLN A 1 120 ? 2.204 -4.194 13.493 1.00 88.38 120 GLN A C 1
ATOM 983 O O . GLN A 1 120 ? 2.981 -4.804 12.764 1.00 88.38 120 GLN A O 1
ATOM 988 N N . GLN A 1 121 ? 0.998 -4.682 13.795 1.00 89.94 121 GLN A N 1
ATOM 989 C CA . GLN A 1 121 ? 0.474 -5.949 13.281 1.00 89.94 121 GLN A CA 1
ATOM 990 C C . GLN A 1 121 ? -0.244 -5.817 11.927 1.00 89.94 121 GLN A C 1
ATOM 992 O O . GLN A 1 121 ? -0.797 -6.806 11.448 1.00 89.94 121 GLN A O 1
ATOM 997 N N . LEU A 1 122 ? -0.274 -4.623 11.326 1.00 94.44 122 LEU A N 1
ATOM 998 C CA . LEU A 1 122 ? -0.934 -4.403 10.044 1.00 94.44 122 LEU A CA 1
ATOM 999 C C . LEU A 1 122 ? -0.310 -5.260 8.934 1.00 94.44 122 LEU A C 1
ATOM 1001 O O . LEU A 1 122 ? 0.902 -5.298 8.742 1.00 94.44 122 LEU A O 1
ATOM 1005 N N . GLU A 1 123 ? -1.183 -5.924 8.186 1.00 93.75 123 GLU A N 1
ATOM 1006 C CA . GLU A 1 123 ? -0.882 -6.751 7.018 1.00 93.75 123 GLU A CA 1
ATOM 1007 C C . GLU A 1 123 ? -1.330 -6.070 5.716 1.00 93.75 123 GLU A C 1
ATOM 1009 O O . GLU A 1 123 ? -0.747 -6.315 4.658 1.00 93.75 123 GLU A O 1
ATOM 1014 N N . TYR A 1 124 ? -2.339 -5.194 5.789 1.00 93.25 124 TYR A N 1
ATOM 1015 C CA . TYR A 1 124 ? -2.934 -4.509 4.643 1.00 93.25 124 TYR A CA 1
ATOM 1016 C C . TYR A 1 124 ? -3.139 -3.029 4.959 1.00 93.25 124 TYR A C 1
ATOM 1018 O O . TYR A 1 124 ? -3.796 -2.688 5.944 1.00 93.25 124 TYR A O 1
ATOM 1026 N N . ILE A 1 125 ? -2.616 -2.150 4.108 1.00 94.56 125 ILE A N 1
ATOM 1027 C CA . ILE A 1 125 ? -2.839 -0.706 4.213 1.00 94.56 125 ILE A CA 1
ATOM 1028 C C . ILE A 1 125 ? -3.325 -0.158 2.878 1.00 94.56 125 ILE A C 1
ATOM 1030 O O . ILE A 1 125 ? -2.722 -0.399 1.832 1.00 94.56 125 ILE A O 1
ATOM 1034 N N . TYR A 1 126 ? -4.397 0.622 2.939 1.00 92.88 126 TYR A N 1
ATOM 1035 C CA . TYR A 1 126 ? -4.845 1.491 1.863 1.00 92.88 126 TYR A CA 1
ATOM 1036 C C . TYR A 1 126 ? -4.800 2.931 2.367 1.00 92.88 126 TYR A C 1
ATOM 1038 O O . TYR A 1 126 ? -5.587 3.314 3.230 1.00 92.88 126 TYR A O 1
ATOM 1046 N N . LEU A 1 127 ? -3.881 3.727 1.830 1.00 92.44 127 LEU A N 1
ATOM 1047 C CA . LEU A 1 127 ? -3.816 5.166 2.037 1.00 92.44 127 LEU A CA 1
ATOM 1048 C C . LEU A 1 127 ? -4.517 5.849 0.864 1.00 92.44 127 LEU A C 1
ATOM 1050 O O . LEU A 1 127 ? -3.989 5.897 -0.246 1.00 92.44 127 LEU A O 1
ATOM 1054 N N . GLY A 1 128 ? -5.722 6.349 1.111 1.00 87.31 128 GLY A N 1
ATOM 1055 C CA . GLY A 1 128 ? -6.518 7.107 0.157 1.00 87.31 128 GLY A CA 1
ATOM 1056 C C . GLY A 1 128 ? -6.004 8.528 -0.074 1.00 87.31 128 GLY A C 1
ATOM 1057 O O . GLY A 1 128 ? -4.979 8.948 0.455 1.00 87.31 128 GLY A O 1
ATOM 1058 N N . ILE A 1 129 ? -6.757 9.290 -0.866 1.00 82.94 129 ILE A N 1
ATOM 1059 C CA . ILE A 1 129 ? -6.466 10.701 -1.136 1.00 82.94 129 ILE A CA 1
ATOM 1060 C C . ILE A 1 129 ? -6.631 11.490 0.171 1.00 82.94 129 ILE A C 1
ATOM 1062 O O . ILE A 1 129 ? -7.736 11.563 0.709 1.00 82.94 129 ILE A O 1
ATOM 1066 N N . CYS A 1 130 ? -5.543 12.053 0.692 1.00 84.12 130 CYS A N 1
ATOM 1067 C CA . CYS A 1 130 ? -5.559 13.008 1.804 1.00 84.12 130 CYS A CA 1
ATOM 1068 C C . CYS A 1 130 ? -6.172 14.341 1.355 1.00 84.12 130 CYS A C 1
ATOM 1070 O O . CYS A 1 130 ? -6.160 14.643 0.163 1.00 84.12 130 CYS A O 1
ATOM 1072 N N . ARG A 1 131 ? -6.698 15.150 2.272 1.00 79.00 131 ARG A N 1
ATOM 1073 C CA . ARG A 1 131 ? -6.948 16.566 1.964 1.00 79.00 131 ARG A CA 1
ATOM 1074 C C . ARG A 1 131 ? -5.621 17.297 2.135 1.00 79.00 131 ARG A C 1
ATOM 1076 O O . ARG A 1 131 ? -5.091 17.269 3.239 1.00 79.00 131 ARG A O 1
ATOM 1083 N N . ASP A 1 132 ? -5.096 17.865 1.053 1.00 67.56 132 ASP A N 1
ATOM 1084 C CA . ASP A 1 132 ? -3.828 18.594 1.090 1.00 67.56 132 ASP A CA 1
ATOM 1085 C C . ASP A 1 132 ? -4.102 20.089 1.221 1.00 67.56 132 ASP A C 1
ATOM 1087 O O . ASP A 1 132 ? -4.887 20.637 0.443 1.00 67.56 132 ASP A O 1
ATOM 1091 N N . ASP A 1 133 ? -3.373 20.733 2.125 1.00 61.47 133 ASP A N 1
ATOM 1092 C CA . ASP A 1 133 ? -2.879 22.082 1.883 1.00 61.47 133 ASP A CA 1
ATOM 1093 C C . ASP A 1 133 ? -1.527 21.955 1.153 1.00 61.47 133 ASP A C 1
ATOM 1095 O O . ASP A 1 133 ? -0.768 21.008 1.377 1.00 61.47 133 ASP A O 1
ATOM 1099 N N . LEU A 1 134 ? -1.241 22.868 0.221 1.00 57.44 134 LEU A N 1
ATOM 1100 C CA . LEU A 1 134 ? -0.158 22.763 -0.777 1.00 57.44 134 LEU A CA 1
ATOM 1101 C C . LEU A 1 134 ? 1.269 22.583 -0.199 1.00 57.44 134 LEU A C 1
ATOM 1103 O O . LEU A 1 134 ? 2.175 22.221 -0.950 1.00 57.44 134 LEU A O 1
ATOM 1107 N N . ASP A 1 135 ? 1.468 22.761 1.111 1.00 65.75 135 ASP A N 1
ATOM 1108 C CA . ASP A 1 135 ? 2.783 22.819 1.767 1.00 65.75 135 ASP A CA 1
ATOM 1109 C C . ASP A 1 135 ? 3.170 21.576 2.601 1.00 65.75 135 ASP A C 1
ATOM 1111 O O . ASP A 1 135 ? 4.257 21.523 3.177 1.00 65.75 135 ASP A O 1
ATOM 1115 N N . GLU A 1 136 ? 2.354 20.518 2.644 1.00 82.00 136 GLU A N 1
ATOM 1116 C CA . GLU A 1 136 ? 2.565 19.389 3.578 1.00 82.00 136 GLU A CA 1
ATOM 1117 C C . GLU A 1 136 ? 3.289 18.162 2.980 1.00 82.00 136 GLU A C 1
ATOM 1119 O O . GLU A 1 136 ? 3.169 17.028 3.460 1.00 82.00 136 GLU A O 1
ATOM 1124 N N . LYS A 1 137 ? 4.102 18.367 1.936 1.00 85.62 137 LYS A N 1
ATOM 1125 C CA . LYS A 1 137 ? 4.822 17.287 1.232 1.00 85.62 137 LYS A CA 1
ATOM 1126 C C . LYS A 1 137 ? 5.713 16.444 2.163 1.00 85.62 137 LYS A C 1
ATOM 1128 O O . LYS A 1 137 ? 5.749 15.220 2.036 1.00 85.62 137 LYS A O 1
ATOM 1133 N N . SER A 1 138 ? 6.405 17.084 3.106 1.00 87.81 138 SER A N 1
ATOM 1134 C CA . SER A 1 138 ? 7.305 16.428 4.072 1.00 87.81 138 SER A CA 1
ATOM 1135 C C . SER A 1 138 ? 6.560 15.556 5.090 1.00 87.81 138 SER A C 1
ATOM 1137 O O . SER A 1 138 ? 7.039 14.491 5.492 1.00 87.81 138 SER A O 1
ATOM 1139 N N . LEU A 1 139 ? 5.357 15.969 5.489 1.00 89.69 139 LEU A N 1
ATOM 1140 C CA . LEU A 1 139 ? 4.504 15.194 6.383 1.00 89.69 139 LEU A CA 1
ATOM 1141 C C . LEU A 1 139 ? 3.938 13.969 5.659 1.00 89.69 139 LEU A C 1
ATOM 1143 O O . LEU A 1 139 ? 3.948 12.868 6.212 1.00 89.69 139 LEU A O 1
ATOM 1147 N N . LEU A 1 140 ? 3.530 14.118 4.394 1.00 90.00 140 LEU A N 1
ATOM 1148 C CA . LEU A 1 140 ? 3.101 12.984 3.576 1.00 90.00 140 LEU A CA 1
ATOM 1149 C C . LEU A 1 140 ? 4.242 11.982 3.339 1.00 90.00 140 LEU A C 1
ATOM 1151 O O . LEU A 1 140 ? 4.023 10.774 3.455 1.00 90.00 140 LEU A O 1
ATOM 1155 N N . GLU A 1 141 ? 5.461 12.459 3.074 1.00 91.50 141 GLU A N 1
ATOM 1156 C CA . GLU A 1 141 ? 6.659 11.609 3.025 1.00 91.50 141 GLU A CA 1
ATOM 1157 C C . GLU A 1 141 ? 6.844 10.830 4.338 1.00 91.50 141 GLU A C 1
ATOM 1159 O O . GLU A 1 141 ? 7.091 9.619 4.320 1.00 91.50 141 GLU A O 1
ATOM 1164 N N . SER A 1 142 ? 6.668 11.500 5.479 1.00 92.06 142 SER A N 1
ATOM 1165 C CA . SER A 1 142 ? 6.788 10.886 6.805 1.00 92.06 142 SER A CA 1
ATOM 1166 C C . SER A 1 142 ? 5.742 9.785 7.022 1.00 92.06 142 SER A C 1
ATOM 1168 O O . SER A 1 142 ? 6.086 8.694 7.484 1.00 92.06 142 SER A O 1
ATOM 1170 N N . ILE A 1 143 ? 4.484 10.012 6.618 1.00 93.19 143 ILE A N 1
ATOM 1171 C CA . ILE A 1 143 ? 3.416 8.995 6.663 1.00 93.19 143 ILE A CA 1
ATOM 1172 C C . ILE A 1 143 ? 3.775 7.795 5.785 1.00 93.19 143 ILE A C 1
ATOM 1174 O O . ILE A 1 143 ? 3.700 6.655 6.242 1.00 93.19 143 ILE A O 1
ATOM 1178 N N . GLN A 1 144 ? 4.167 8.028 4.530 1.00 94.12 144 GLN A N 1
ATOM 1179 C CA . GLN A 1 144 ? 4.499 6.945 3.602 1.00 94.12 144 GLN A CA 1
ATOM 1180 C C . GLN A 1 144 ? 5.687 6.119 4.116 1.00 94.12 144 GLN A C 1
ATOM 1182 O O . GLN A 1 144 ? 5.626 4.890 4.114 1.00 94.12 144 GLN A O 1
ATOM 1187 N N . THR A 1 145 ? 6.728 6.776 4.636 1.00 94.12 145 THR A N 1
ATOM 1188 C CA . THR A 1 145 ? 7.894 6.120 5.256 1.00 94.12 145 THR A CA 1
ATOM 1189 C C . THR A 1 145 ? 7.477 5.278 6.464 1.00 94.12 145 THR A C 1
ATOM 1191 O O . THR A 1 145 ? 7.897 4.127 6.614 1.00 94.12 145 THR A O 1
ATOM 1194 N N . LYS A 1 146 ? 6.583 5.809 7.308 1.00 93.56 146 LYS A N 1
ATOM 1195 C CA . LYS A 1 146 ? 6.050 5.089 8.467 1.00 93.56 146 LYS A CA 1
ATOM 1196 C C . LYS A 1 146 ? 5.246 3.858 8.056 1.00 93.56 146 LYS A C 1
ATOM 1198 O O . LYS A 1 146 ? 5.468 2.792 8.615 1.00 93.56 146 LYS A O 1
ATOM 1203 N N . ILE A 1 147 ? 4.366 3.982 7.065 1.00 94.50 147 ILE A N 1
ATOM 1204 C CA . ILE A 1 147 ? 3.585 2.863 6.520 1.00 94.50 147 ILE A CA 1
ATOM 1205 C C . ILE A 1 147 ? 4.520 1.788 5.970 1.00 94.50 147 ILE A C 1
ATOM 1207 O O . ILE A 1 147 ? 4.403 0.623 6.332 1.00 94.50 147 ILE A O 1
ATOM 1211 N N . LEU A 1 148 ? 5.469 2.170 5.118 1.00 94.44 148 LEU A N 1
ATOM 1212 C CA . LEU A 1 148 ? 6.335 1.217 4.431 1.00 94.44 148 LEU A CA 1
ATOM 1213 C C . LEU A 1 148 ? 7.325 0.534 5.372 1.00 94.44 148 LEU A C 1
ATOM 1215 O O . LEU A 1 148 ? 7.628 -0.634 5.156 1.00 94.44 148 LEU A O 1
ATOM 1219 N N . SER A 1 149 ? 7.764 1.194 6.448 1.00 92.81 149 SER A N 1
ATOM 1220 C CA . SER A 1 149 ? 8.592 0.537 7.471 1.00 92.81 149 SER A CA 1
ATOM 1221 C C . SER A 1 149 ? 7.859 -0.595 8.203 1.00 92.81 149 SER A C 1
ATOM 1223 O O . SER A 1 149 ? 8.505 -1.516 8.691 1.00 92.81 149 SER A O 1
ATOM 1225 N N . LEU A 1 150 ? 6.519 -0.639 8.177 1.00 89.94 150 LEU A N 1
ATOM 1226 C CA . LEU A 1 150 ? 5.762 -1.810 8.648 1.00 89.94 150 LEU A CA 1
ATOM 1227 C C . LEU A 1 150 ? 5.997 -3.064 7.782 1.00 89.94 150 LEU A C 1
ATOM 1229 O O . LEU A 1 150 ? 5.714 -4.179 8.229 1.00 89.94 150 LEU A O 1
ATOM 1233 N N . GLY A 1 151 ? 6.543 -2.897 6.572 1.00 83.56 151 GLY A N 1
ATOM 1234 C CA . GLY A 1 151 ? 6.994 -3.972 5.682 1.00 83.56 151 GLY A CA 1
ATOM 1235 C C . GLY A 1 151 ? 8.224 -4.731 6.183 1.00 83.56 151 GLY A C 1
ATOM 1236 O O . GLY A 1 151 ? 8.471 -5.849 5.722 1.00 83.56 151 GLY A O 1
ATOM 1237 N N . GLU A 1 152 ? 8.953 -4.188 7.163 1.00 89.38 152 GLU A N 1
ATOM 1238 C CA . GLU A 1 152 ? 9.961 -4.941 7.923 1.00 89.38 152 GLU A CA 1
ATOM 1239 C C . GLU A 1 152 ? 9.311 -6.066 8.749 1.00 89.38 152 GLU A C 1
ATOM 1241 O O . GLU A 1 152 ? 9.933 -7.095 9.007 1.00 89.38 152 GLU A O 1
ATOM 1246 N N . TYR A 1 153 ? 8.035 -5.896 9.115 1.00 86.81 153 TYR A N 1
ATOM 1247 C CA . TYR A 1 153 ? 7.303 -6.808 9.987 1.00 86.81 153 TYR A CA 1
ATOM 1248 C C . TYR A 1 153 ? 6.282 -7.661 9.225 1.00 86.81 153 TYR A C 1
ATOM 1250 O O . TYR A 1 153 ? 6.584 -8.779 8.809 1.00 86.81 153 TYR A O 1
ATOM 1258 N N . ARG A 1 154 ? 5.039 -7.179 9.108 1.00 92.12 154 ARG A N 1
ATOM 1259 C CA . ARG A 1 154 ? 3.883 -7.970 8.656 1.00 92.12 154 ARG A CA 1
ATOM 1260 C C . ARG A 1 154 ? 3.163 -7.388 7.451 1.00 92.12 154 ARG A C 1
ATOM 1262 O O . ARG A 1 154 ? 2.295 -8.076 6.919 1.00 92.12 154 ARG A O 1
ATOM 1269 N N . LEU A 1 155 ? 3.485 -6.168 7.025 1.00 95.38 155 LEU A N 1
ATOM 1270 C CA . LEU A 1 155 ? 2.759 -5.510 5.945 1.00 95.38 155 LEU A CA 1
ATOM 1271 C C . LEU A 1 155 ? 2.978 -6.251 4.621 1.00 95.38 155 LEU A C 1
ATOM 1273 O O . LEU A 1 155 ? 4.037 -6.156 4.011 1.00 95.38 155 LEU A O 1
ATOM 1277 N N . ARG A 1 156 ? 1.942 -6.950 4.150 1.00 93.75 156 ARG A N 1
ATOM 1278 C CA . ARG A 1 156 ? 1.964 -7.725 2.903 1.00 93.75 156 ARG A CA 1
ATOM 1279 C C . ARG A 1 156 ? 1.486 -6.931 1.707 1.00 93.75 156 ARG A C 1
ATOM 1281 O O . ARG A 1 156 ? 1.988 -7.133 0.602 1.00 93.75 156 ARG A O 1
ATOM 1288 N N . ARG A 1 157 ? 0.496 -6.058 1.908 1.00 93.94 157 ARG A N 1
ATOM 1289 C CA . ARG A 1 157 ? -0.102 -5.270 0.826 1.00 93.94 157 ARG A CA 1
ATOM 1290 C C . ARG A 1 157 ? -0.205 -3.805 1.200 1.00 93.94 157 ARG A C 1
ATOM 1292 O O . ARG A 1 157 ? -0.762 -3.463 2.242 1.00 93.94 157 ARG A O 1
ATOM 1299 N N . CYS A 1 158 ? 0.273 -2.951 0.307 1.00 94.56 158 CYS A N 1
ATOM 1300 C CA . CYS A 1 158 ? 0.216 -1.509 0.473 1.00 94.56 158 CYS A CA 1
ATOM 1301 C C . CYS A 1 158 ? -0.350 -0.845 -0.784 1.00 94.56 158 CYS A C 1
ATOM 1303 O O . CYS A 1 158 ? 0.080 -1.135 -1.900 1.00 94.56 158 CYS A O 1
ATOM 1305 N N . HIS A 1 159 ? -1.306 0.059 -0.607 1.00 93.81 159 HIS A N 1
ATOM 1306 C CA . HIS A 1 159 ? -1.813 0.917 -1.667 1.00 93.81 159 HIS A CA 1
ATOM 1307 C C . HIS A 1 159 ? -1.667 2.372 -1.231 1.00 93.81 159 HIS A C 1
ATOM 1309 O O . HIS A 1 159 ? -2.254 2.780 -0.233 1.00 93.81 159 HIS A O 1
ATOM 1315 N N . LEU A 1 160 ? -0.899 3.149 -1.991 1.00 93.56 160 LEU A N 1
ATOM 1316 C CA . LEU A 1 160 ? -0.712 4.582 -1.801 1.00 93.56 160 LEU A CA 1
ATOM 1317 C C . LEU A 1 160 ? -1.385 5.340 -2.954 1.00 93.56 160 LEU A C 1
ATOM 1319 O O . LEU A 1 160 ? -0.861 5.379 -4.067 1.00 93.56 160 LEU A O 1
ATOM 1323 N N . ARG A 1 161 ? -2.538 5.970 -2.691 1.00 88.38 161 ARG A N 1
ATOM 1324 C CA . ARG A 1 161 ? -3.301 6.792 -3.658 1.00 88.38 161 ARG A CA 1
ATOM 1325 C C . ARG A 1 161 ? -2.706 8.191 -3.873 1.00 88.38 161 ARG A C 1
ATOM 1327 O O . ARG A 1 161 ? -3.413 9.179 -4.063 1.00 88.38 161 ARG A O 1
ATOM 1334 N N . ARG A 1 162 ? -1.388 8.298 -3.731 1.00 85.69 162 ARG A N 1
ATOM 1335 C CA . ARG A 1 162 ? -0.602 9.519 -3.886 1.00 85.69 162 ARG A CA 1
ATOM 1336 C C . ARG A 1 162 ? 0.716 9.180 -4.556 1.00 85.69 162 ARG A C 1
ATOM 1338 O O . ARG A 1 162 ? 1.144 8.026 -4.563 1.00 85.69 162 ARG A O 1
ATOM 1345 N N . HIS A 1 163 ? 1.352 10.208 -5.101 1.00 87.69 163 HIS A N 1
ATOM 1346 C CA . HIS A 1 163 ? 2.699 10.085 -5.621 1.00 87.69 163 HIS A CA 1
ATOM 1347 C C . HIS A 1 163 ? 3.647 9.598 -4.514 1.00 87.69 163 HIS A C 1
ATOM 1349 O O . HIS A 1 163 ? 3.534 10.027 -3.363 1.00 87.69 163 HIS A O 1
ATOM 1355 N N . LEU A 1 164 ? 4.563 8.694 -4.850 1.00 89.12 164 LEU A N 1
ATOM 1356 C CA . LEU A 1 164 ? 5.598 8.225 -3.941 1.00 89.12 164 LEU A CA 1
ATOM 1357 C C . LEU A 1 164 ? 6.570 9.376 -3.668 1.00 89.12 164 LEU A C 1
ATOM 1359 O O . LEU A 1 164 ? 7.166 9.921 -4.596 1.00 89.12 164 LEU A O 1
ATOM 1363 N N . LEU A 1 165 ? 6.705 9.756 -2.402 1.00 89.81 165 LEU A N 1
ATOM 1364 C CA . LEU A 1 165 ? 7.565 10.856 -1.952 1.00 89.81 165 LEU A CA 1
ATOM 1365 C C . LEU A 1 165 ? 8.718 10.382 -1.068 1.00 89.81 165 LEU A C 1
ATOM 1367 O O . LEU A 1 165 ? 9.527 11.187 -0.628 1.00 89.81 165 LEU A O 1
ATOM 1371 N N . VAL A 1 166 ? 8.775 9.083 -0.788 1.00 87.88 166 VAL A N 1
ATOM 1372 C CA . VAL A 1 166 ? 9.698 8.506 0.184 1.00 87.88 166 VAL A CA 1
ATOM 1373 C C . VAL A 1 166 ? 11.137 8.589 -0.286 1.00 87.88 166 VAL A C 1
ATOM 1375 O O . VAL A 1 166 ? 11.499 8.039 -1.328 1.00 87.88 166 VAL A O 1
ATOM 1378 N N . ASN A 1 167 ? 11.993 9.162 0.556 1.00 88.31 167 ASN A N 1
ATOM 1379 C CA . ASN A 1 167 ? 13.420 8.937 0.451 1.00 88.31 167 ASN A CA 1
ATOM 1380 C C . ASN A 1 167 ? 13.758 7.491 0.852 1.00 88.31 167 ASN A C 1
ATOM 1382 O O . ASN A 1 167 ? 13.722 7.123 2.025 1.00 88.31 167 ASN A O 1
ATOM 1386 N N . VAL A 1 168 ? 14.139 6.667 -0.129 1.00 86.56 168 VAL A N 1
ATOM 1387 C CA . VAL A 1 168 ? 14.477 5.241 0.051 1.00 86.56 168 VAL A CA 1
ATOM 1388 C C . VAL A 1 168 ? 15.562 5.010 1.115 1.00 86.56 168 VAL A C 1
ATOM 1390 O O . VAL A 1 168 ? 15.604 3.944 1.729 1.00 86.56 168 VAL A O 1
ATOM 1393 N N . LYS A 1 169 ? 16.432 5.996 1.378 1.00 87.75 169 LYS A N 1
ATOM 1394 C CA . LYS A 1 169 ? 17.455 5.910 2.435 1.00 87.75 169 LYS A CA 1
ATOM 1395 C C . LYS A 1 169 ? 16.862 5.871 3.846 1.00 87.75 169 LYS A C 1
ATOM 1397 O O . LYS A 1 169 ? 17.516 5.356 4.744 1.00 87.75 169 LYS A O 1
ATOM 1402 N N . ASN A 1 170 ? 15.645 6.383 4.023 1.00 91.25 170 ASN A N 1
ATOM 1403 C CA . ASN A 1 170 ? 14.939 6.420 5.303 1.00 91.25 170 ASN A CA 1
ATOM 1404 C C . ASN A 1 170 ? 14.103 5.154 5.556 1.00 91.25 170 ASN A C 1
ATOM 1406 O O . ASN A 1 170 ? 13.509 5.014 6.624 1.00 91.25 170 ASN A O 1
ATOM 1410 N N . LEU A 1 171 ? 14.033 4.237 4.586 1.00 92.31 171 LEU A N 1
ATOM 1411 C CA . LEU A 1 171 ? 13.362 2.950 4.749 1.00 92.31 171 LEU A CA 1
ATOM 1412 C C . LEU A 1 171 ? 14.302 1.904 5.367 1.00 92.31 171 LEU A C 1
ATOM 1414 O O . LEU A 1 171 ? 15.520 1.981 5.176 1.00 92.31 171 LEU A O 1
ATOM 1418 N N . PRO A 1 172 ? 13.746 0.880 6.044 1.00 92.25 172 PRO A N 1
ATOM 1419 C CA . PRO A 1 172 ? 14.498 -0.306 6.430 1.00 92.25 172 PRO A CA 1
ATOM 1420 C C . PRO A 1 172 ? 15.271 -0.913 5.255 1.00 92.25 172 PRO A C 1
ATOM 1422 O O . PRO A 1 172 ? 14.860 -0.829 4.094 1.00 92.25 172 PRO A O 1
ATOM 1425 N N . LEU A 1 173 ? 16.390 -1.573 5.565 1.00 90.56 173 LEU A N 1
ATOM 1426 C CA . LEU A 1 173 ? 17.279 -2.141 4.548 1.00 90.56 173 LEU A CA 1
ATOM 1427 C C . LEU A 1 173 ? 16.602 -3.198 3.669 1.00 90.56 173 LEU A C 1
ATOM 1429 O O . LEU A 1 173 ? 17.012 -3.379 2.521 1.00 90.56 173 LEU A O 1
ATOM 1433 N N . SER A 1 174 ? 15.592 -3.875 4.212 1.00 92.81 174 SER A N 1
ATOM 1434 C CA . SER A 1 174 ? 14.784 -4.882 3.540 1.00 92.81 174 SER A CA 1
ATOM 1435 C C . SER A 1 174 ? 13.357 -4.836 4.083 1.00 92.81 174 SER A C 1
ATOM 1437 O O . SER A 1 174 ? 13.142 -4.638 5.277 1.00 92.81 174 SER A O 1
ATOM 1439 N N . LEU A 1 175 ? 12.388 -5.044 3.200 1.00 94.50 175 LEU A N 1
ATOM 1440 C CA . LEU A 1 175 ? 10.955 -5.088 3.462 1.00 94.50 175 LEU A CA 1
ATOM 1441 C C . LEU A 1 175 ? 10.429 -6.466 3.026 1.00 94.50 175 LEU A C 1
ATOM 1443 O O . LEU A 1 175 ? 9.735 -6.583 2.013 1.00 94.50 175 LEU A O 1
ATOM 1447 N N . PRO A 1 176 ? 10.809 -7.545 3.737 1.00 94.25 176 PRO A N 1
ATOM 1448 C CA . PRO A 1 176 ? 10.622 -8.916 3.270 1.00 94.25 176 PRO A CA 1
ATOM 1449 C C . PRO A 1 176 ? 9.160 -9.363 3.270 1.00 94.25 176 PRO A C 1
ATOM 1451 O O . PRO A 1 176 ? 8.834 -10.348 2.611 1.00 94.25 176 PRO A O 1
ATOM 1454 N N . SER A 1 177 ? 8.285 -8.685 4.016 1.00 94.69 177 SER A N 1
ATOM 1455 C CA . SER A 1 177 ? 6.876 -9.071 4.101 1.00 94.69 177 SER A CA 1
ATOM 1456 C C . SER A 1 177 ? 6.025 -8.524 2.954 1.00 94.69 177 SER A C 1
ATOM 1458 O O . SER A 1 177 ? 4.977 -9.104 2.681 1.00 94.69 177 SER A O 1
ATOM 1460 N N . LEU A 1 178 ? 6.474 -7.471 2.257 1.00 95.06 178 LEU A N 1
ATOM 1461 C CA . LEU A 1 178 ? 5.720 -6.845 1.170 1.00 95.06 178 LEU A CA 1
ATOM 1462 C C . LEU A 1 178 ? 5.685 -7.738 -0.075 1.00 95.06 178 LEU A C 1
ATOM 1464 O O . LEU A 1 178 ? 6.709 -8.025 -0.690 1.00 95.06 178 LEU A O 1
ATOM 1468 N N . GLU A 1 179 ? 4.474 -8.120 -0.477 1.00 94.31 179 GLU A N 1
ATOM 1469 C CA . GLU A 1 179 ? 4.204 -8.941 -1.663 1.00 94.31 179 GLU A CA 1
ATOM 1470 C C . GLU A 1 179 ? 3.431 -8.172 -2.745 1.00 94.31 179 GLU A C 1
ATOM 1472 O O . GLU A 1 179 ? 3.495 -8.529 -3.923 1.00 94.31 179 GLU A O 1
ATOM 1477 N N . TYR A 1 180 ? 2.699 -7.125 -2.354 1.00 93.88 180 TYR A N 1
ATOM 1478 C CA . TYR A 1 180 ? 1.866 -6.308 -3.233 1.00 93.88 180 TYR A CA 1
ATOM 1479 C C . TYR A 1 180 ? 2.077 -4.827 -2.943 1.00 93.88 180 TYR A C 1
ATOM 1481 O O . TYR A 1 180 ? 1.909 -4.384 -1.799 1.00 93.88 180 TYR A O 1
ATOM 1489 N N . ILE A 1 181 ? 2.326 -4.045 -3.991 1.00 94.12 181 ILE A N 1
ATOM 1490 C CA . ILE A 1 181 ? 2.310 -2.591 -3.894 1.00 94.12 181 ILE A CA 1
ATOM 1491 C C . ILE A 1 181 ? 1.598 -1.938 -5.074 1.00 94.12 181 ILE A C 1
ATOM 1493 O O . ILE A 1 181 ? 1.777 -2.318 -6.233 1.00 94.12 181 ILE A O 1
ATOM 1497 N N . GLN A 1 182 ? 0.787 -0.932 -4.760 1.00 93.31 182 GLN A N 1
ATOM 1498 C CA . GLN A 1 182 ? 0.158 -0.058 -5.738 1.00 93.31 182 GLN A CA 1
ATOM 1499 C C . GLN A 1 182 ? 0.465 1.401 -5.411 1.00 93.31 182 GLN A C 1
ATOM 1501 O O . GLN A 1 182 ? 0.210 1.860 -4.297 1.00 93.31 182 GLN A O 1
ATOM 1506 N N . LEU A 1 183 ? 0.980 2.116 -6.405 1.00 92.81 183 LEU A N 1
ATOM 1507 C CA . LEU A 1 183 ? 1.340 3.524 -6.344 1.00 92.81 183 LEU A CA 1
ATOM 1508 C C . LEU A 1 183 ? 0.515 4.290 -7.380 1.00 92.81 183 LEU A C 1
ATOM 1510 O O . LEU A 1 183 ? 0.436 3.885 -8.543 1.00 92.81 183 LEU A O 1
ATOM 1514 N N . ASP A 1 184 ? -0.087 5.407 -6.983 1.00 89.00 184 ASP A N 1
ATOM 1515 C CA . ASP A 1 184 ? -0.733 6.302 -7.950 1.00 89.00 184 ASP A CA 1
ATOM 1516 C C . ASP A 1 184 ? 0.296 7.097 -8.764 1.00 89.00 184 ASP A C 1
ATOM 1518 O O . ASP A 1 184 ? 0.014 7.462 -9.899 1.00 89.00 184 ASP A O 1
ATOM 1522 N N . GLY A 1 185 ? 1.499 7.312 -8.228 1.00 88.56 185 GLY A N 1
ATOM 1523 C CA . GLY A 1 185 ? 2.587 7.936 -8.970 1.00 88.56 185 GLY A CA 1
ATOM 1524 C C . GLY A 1 185 ? 3.965 7.584 -8.421 1.00 88.56 185 GLY A C 1
ATOM 1525 O O . GLY A 1 185 ? 4.104 7.305 -7.230 1.00 88.56 185 GLY A O 1
ATOM 1526 N N . CYS A 1 186 ? 4.981 7.606 -9.272 1.00 89.56 186 CYS A N 1
ATOM 1527 C CA . CYS A 1 186 ? 6.387 7.537 -8.896 1.00 89.56 186 CYS A CA 1
ATOM 1528 C C . CYS A 1 186 ? 7.190 8.456 -9.817 1.00 89.56 186 CYS A C 1
ATOM 1530 O O . CYS A 1 186 ? 6.893 8.534 -11.007 1.00 89.56 186 CYS A O 1
ATOM 1532 N N . GLN A 1 187 ? 8.195 9.131 -9.253 1.00 86.00 187 GLN A N 1
ATOM 1533 C CA . GLN A 1 187 ? 8.889 10.213 -9.948 1.00 86.00 187 GLN A CA 1
ATOM 1534 C C . GLN A 1 187 ? 9.579 9.692 -11.198 1.00 86.00 187 GLN A C 1
ATOM 1536 O O . GLN A 1 187 ? 9.469 10.296 -12.246 1.00 86.00 187 GLN A O 1
ATOM 1541 N N . ASP A 1 188 ? 10.304 8.582 -11.082 1.00 86.44 188 ASP A N 1
ATOM 1542 C CA . ASP A 1 188 ? 11.037 8.012 -12.200 1.00 86.44 188 ASP A CA 1
ATOM 1543 C C . ASP A 1 188 ? 11.459 6.561 -11.931 1.00 86.44 188 ASP A C 1
ATOM 1545 O O . ASP A 1 188 ? 11.279 6.008 -10.837 1.00 86.44 188 ASP A O 1
ATOM 1549 N N . PHE A 1 189 ? 12.047 5.933 -12.950 1.00 85.75 189 PHE A N 1
ATOM 1550 C CA . PHE A 1 189 ? 12.546 4.559 -12.880 1.00 85.75 189 PHE A CA 1
ATOM 1551 C C . PHE A 1 189 ? 13.709 4.367 -11.896 1.00 85.75 189 PHE A C 1
ATOM 1553 O O . PHE A 1 189 ? 13.900 3.262 -11.383 1.00 85.75 189 PHE A O 1
ATOM 1560 N N . SER A 1 190 ? 14.496 5.403 -11.609 1.00 86.50 190 SER A N 1
ATOM 1561 C CA . SER A 1 190 ? 15.607 5.321 -10.656 1.00 86.50 190 SER A CA 1
ATOM 1562 C C . SER A 1 190 ? 15.091 5.256 -9.219 1.00 86.50 190 SER A C 1
ATOM 1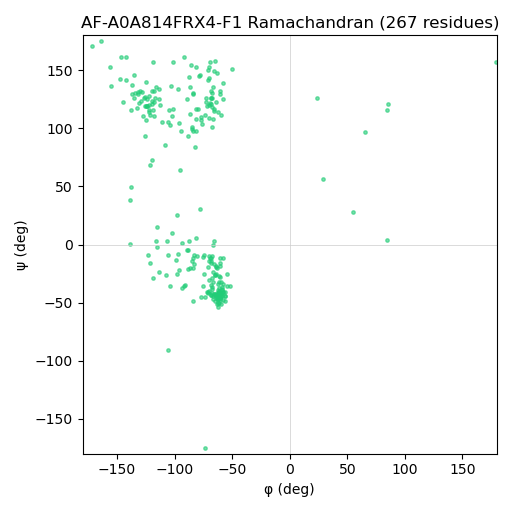564 O O . SER A 1 190 ? 15.512 4.390 -8.444 1.00 86.50 190 SER A O 1
ATOM 1566 N N . VAL A 1 191 ? 14.123 6.107 -8.870 1.00 88.38 191 VAL A N 1
ATOM 1567 C CA . VAL A 1 191 ? 13.413 6.044 -7.587 1.00 88.38 191 VAL A CA 1
ATOM 1568 C C . VAL A 1 191 ? 12.699 4.703 -7.458 1.00 88.38 191 VAL A C 1
ATOM 1570 O O . VAL A 1 191 ? 12.840 4.038 -6.431 1.00 88.38 191 VAL A O 1
ATOM 1573 N N . LEU A 1 192 ? 12.002 4.262 -8.510 1.00 89.69 192 LEU A N 1
ATOM 1574 C CA . LEU A 1 192 ? 11.298 2.984 -8.499 1.00 89.69 192 LEU A CA 1
ATOM 1575 C C . LEU A 1 192 ? 12.260 1.800 -8.319 1.00 89.69 192 LEU A C 1
ATOM 1577 O O . LEU A 1 192 ? 12.046 0.988 -7.428 1.00 89.69 192 LEU A O 1
ATOM 1581 N N . SER A 1 193 ? 13.343 1.704 -9.094 1.00 88.56 193 SER A N 1
ATOM 1582 C CA . SER A 1 193 ? 14.318 0.604 -8.964 1.00 88.56 193 SER A CA 1
ATOM 1583 C C . SER A 1 193 ? 14.995 0.581 -7.590 1.00 88.56 193 SER A C 1
ATOM 1585 O O . SER A 1 193 ? 15.093 -0.479 -6.970 1.00 88.56 193 SER A O 1
ATOM 1587 N N . SER A 1 194 ? 15.368 1.750 -7.058 1.00 89.31 194 SER A N 1
ATOM 1588 C CA . SER A 1 194 ? 15.906 1.878 -5.697 1.00 89.31 194 SER A CA 1
ATOM 1589 C C . SER A 1 194 ? 14.900 1.420 -4.642 1.00 89.31 194 SER A C 1
ATOM 1591 O O . SER A 1 194 ? 15.266 0.811 -3.642 1.00 89.31 194 SER A O 1
ATOM 1593 N N . PHE A 1 195 ? 13.619 1.702 -4.852 1.00 90.25 195 PHE A N 1
ATOM 1594 C CA . PHE A 1 195 ? 12.557 1.276 -3.954 1.00 90.25 195 PHE A CA 1
ATOM 1595 C C . PHE A 1 195 ? 12.314 -0.239 -4.024 1.00 90.25 195 PHE A C 1
ATOM 1597 O O . PHE A 1 195 ? 12.189 -0.897 -2.990 1.00 90.25 195 PHE A O 1
ATOM 1604 N N . LEU A 1 196 ? 12.326 -0.814 -5.229 1.00 91.12 196 LEU A N 1
ATOM 1605 C CA . LEU A 1 196 ? 12.147 -2.249 -5.450 1.00 91.12 196 LEU A CA 1
ATOM 1606 C C . LEU A 1 196 ? 13.319 -3.084 -4.915 1.00 91.12 196 LEU A C 1
ATOM 1608 O O . LEU A 1 196 ? 13.101 -4.213 -4.473 1.00 91.12 196 LEU A O 1
ATOM 1612 N N . SER A 1 197 ? 14.541 -2.537 -4.867 1.00 90.25 197 SER A N 1
ATOM 1613 C CA . SER A 1 197 ? 15.714 -3.227 -4.293 1.00 90.25 197 SER A CA 1
ATOM 1614 C C . SER A 1 197 ? 15.551 -3.579 -2.811 1.00 90.25 197 SER A C 1
ATOM 1616 O O . SER A 1 197 ? 16.213 -4.490 -2.314 1.00 90.25 197 SER A O 1
ATOM 1618 N N . ARG A 1 198 ? 14.610 -2.928 -2.115 1.00 91.75 198 ARG A N 1
ATOM 1619 C CA . ARG A 1 198 ? 14.249 -3.226 -0.725 1.00 91.75 198 ARG A CA 1
ATOM 1620 C C . ARG A 1 198 ? 13.232 -4.362 -0.578 1.00 91.75 198 ARG A C 1
ATOM 1622 O O . ARG A 1 198 ? 13.021 -4.802 0.544 1.00 91.75 198 ARG A O 1
ATOM 1629 N N . MET A 1 199 ? 12.584 -4.840 -1.644 1.00 92.75 199 MET A N 1
ATOM 1630 C CA . MET A 1 199 ? 11.406 -5.723 -1.559 1.00 92.75 199 MET A CA 1
ATOM 1631 C C . MET A 1 199 ? 11.634 -7.083 -2.241 1.00 92.75 199 MET A C 1
ATOM 1633 O O . MET A 1 199 ? 11.067 -7.353 -3.301 1.00 92.75 199 MET A O 1
ATOM 1637 N N . PRO A 1 200 ? 12.434 -7.986 -1.649 1.00 91.69 200 PRO A N 1
ATOM 1638 C CA . PRO A 1 200 ? 12.849 -9.226 -2.315 1.00 91.69 200 PRO A CA 1
ATOM 1639 C C . PRO A 1 200 ? 11.682 -10.161 -2.682 1.00 91.69 200 PRO A C 1
ATOM 1641 O O . PRO A 1 200 ? 11.776 -10.911 -3.652 1.00 91.69 200 PRO A O 1
ATOM 1644 N N . ASN A 1 201 ? 10.574 -10.094 -1.939 1.00 92.00 201 ASN A N 1
ATOM 1645 C CA . ASN A 1 201 ? 9.408 -10.965 -2.105 1.00 92.00 201 ASN A CA 1
ATOM 1646 C C . ASN A 1 201 ? 8.238 -10.297 -2.845 1.00 92.00 201 ASN A C 1
ATOM 1648 O O . ASN A 1 201 ? 7.143 -10.864 -2.877 1.00 92.00 201 ASN A O 1
ATOM 1652 N N . LEU A 1 202 ? 8.444 -9.114 -3.437 1.00 93.31 202 LEU A N 1
ATOM 1653 C CA . LEU A 1 202 ? 7.389 -8.424 -4.172 1.00 93.31 202 LEU A CA 1
ATOM 1654 C C . LEU A 1 202 ? 6.968 -9.246 -5.395 1.00 93.31 202 LEU A C 1
ATOM 1656 O O . LEU A 1 202 ? 7.790 -9.544 -6.258 1.00 93.31 202 LEU A O 1
ATOM 1660 N N . LYS A 1 203 ? 5.677 -9.582 -5.470 1.00 91.44 203 LYS A N 1
ATOM 1661 C CA . LYS A 1 203 ? 5.073 -10.354 -6.569 1.00 91.44 203 LYS A CA 1
ATOM 1662 C C . LYS A 1 203 ? 4.266 -9.462 -7.502 1.00 91.44 203 LYS A C 1
ATOM 1664 O O . LYS A 1 203 ? 4.249 -9.703 -8.705 1.00 91.44 203 LYS A O 1
ATOM 1669 N N . PHE A 1 204 ? 3.601 -8.449 -6.946 1.00 92.31 204 PHE A N 1
ATOM 1670 C CA . PHE A 1 204 ? 2.720 -7.550 -7.682 1.00 92.31 204 PHE A CA 1
ATOM 1671 C C . PHE A 1 204 ? 3.141 -6.090 -7.510 1.00 92.31 204 PHE A C 1
ATOM 1673 O O . PHE A 1 204 ? 3.204 -5.586 -6.385 1.00 92.31 204 PHE A O 1
ATOM 1680 N N . LEU A 1 205 ? 3.350 -5.405 -8.633 1.00 92.75 205 LEU A N 1
ATOM 1681 C CA . LEU A 1 205 ? 3.622 -3.974 -8.697 1.00 92.75 205 LEU A CA 1
ATOM 1682 C C . LEU A 1 205 ? 2.643 -3.299 -9.657 1.00 92.75 205 LEU A C 1
ATOM 1684 O O . LEU A 1 205 ? 2.568 -3.660 -10.831 1.00 92.75 205 LEU A O 1
ATOM 1688 N N . ARG A 1 206 ? 1.943 -2.270 -9.175 1.00 91.81 206 ARG A N 1
ATOM 1689 C CA . ARG A 1 206 ? 1.202 -1.332 -10.023 1.00 91.81 206 ARG A CA 1
ATOM 1690 C C . ARG A 1 206 ? 1.677 0.095 -9.802 1.00 91.81 206 ARG A C 1
ATOM 1692 O O . ARG A 1 206 ? 1.662 0.566 -8.669 1.00 91.81 206 ARG A O 1
ATOM 1699 N N . VAL A 1 207 ? 2.016 0.795 -10.879 1.00 90.94 207 VAL A N 1
ATOM 1700 C CA . VAL A 1 207 ? 2.350 2.226 -10.858 1.00 90.94 207 VAL A CA 1
ATOM 1701 C C . VAL A 1 207 ? 1.460 2.944 -11.864 1.00 90.94 207 VAL A C 1
ATOM 1703 O O . VAL A 1 207 ? 1.469 2.599 -13.043 1.00 90.94 207 VAL A O 1
ATOM 1706 N N . SER A 1 208 ? 0.643 3.887 -11.387 1.00 85.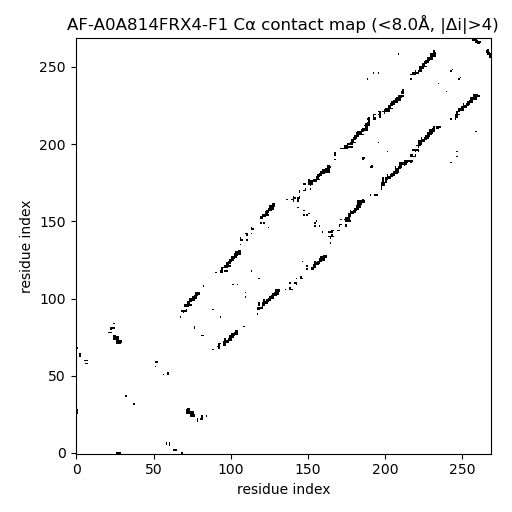88 208 SER A N 1
ATOM 1707 C CA . SER A 1 208 ? -0.392 4.532 -12.211 1.00 85.88 208 SER A CA 1
ATOM 1708 C C . SER A 1 208 ? 0.099 5.764 -12.976 1.00 85.88 208 SER A C 1
ATOM 1710 O O . SER A 1 208 ? -0.523 6.146 -13.959 1.00 85.88 208 SER A O 1
ATOM 1712 N N . LEU A 1 209 ? 1.189 6.383 -12.535 1.00 85.31 209 LEU A N 1
ATOM 1713 C CA . LEU A 1 209 ? 1.870 7.468 -13.232 1.00 85.31 209 LEU A CA 1
ATOM 1714 C C . LEU A 1 209 ? 3.366 7.299 -12.981 1.00 85.31 209 LEU A C 1
ATOM 1716 O O . LEU A 1 209 ? 3.797 7.228 -11.831 1.00 85.31 209 LEU A O 1
ATOM 1720 N N . LEU A 1 210 ? 4.149 7.190 -14.042 1.00 84.44 210 LEU A N 1
ATOM 1721 C CA . LEU A 1 210 ? 5.599 7.072 -13.962 1.00 84.44 210 LEU A CA 1
ATOM 1722 C C . LEU A 1 210 ? 6.204 8.048 -14.966 1.00 84.44 210 LEU A C 1
ATOM 1724 O O . LEU A 1 210 ? 5.928 7.911 -16.162 1.00 84.44 210 LEU A O 1
ATOM 1728 N N . ASP A 1 211 ? 6.969 9.032 -14.484 1.00 75.25 211 ASP A N 1
ATOM 1729 C CA . ASP A 1 211 ? 7.642 9.976 -15.380 1.00 75.25 211 ASP A CA 1
ATOM 1730 C C . ASP A 1 211 ? 8.943 9.370 -15.945 1.00 75.25 211 ASP A C 1
ATOM 1732 O O . ASP A 1 211 ? 9.585 8.493 -15.351 1.00 75.25 211 ASP A O 1
ATOM 1736 N N . SER A 1 212 ? 9.327 9.835 -17.134 1.00 68.50 212 SER A N 1
ATOM 1737 C CA . SER A 1 212 ? 10.596 9.498 -17.781 1.00 68.50 212 SER A CA 1
ATOM 1738 C C . SER A 1 212 ? 11.698 10.424 -17.262 1.00 68.50 212 SER A C 1
ATOM 1740 O O . SER A 1 212 ? 11.819 11.568 -17.692 1.00 68.50 212 SER A O 1
ATOM 1742 N N . ILE A 1 213 ? 12.508 9.953 -16.309 1.00 63.59 213 ILE A N 1
ATOM 1743 C CA . ILE A 1 213 ? 13.753 10.637 -15.924 1.00 63.59 213 ILE A CA 1
ATOM 1744 C C . ILE A 1 213 ? 14.867 9.600 -15.761 1.00 63.59 213 ILE A C 1
ATOM 1746 O O . ILE A 1 213 ? 14.708 8.581 -15.082 1.00 63.59 213 ILE A O 1
ATOM 1750 N N . GLN A 1 214 ? 16.006 9.850 -16.413 1.00 62.00 214 GLN A N 1
ATOM 1751 C CA . GLN A 1 214 ? 17.158 8.952 -16.411 1.00 62.00 214 GLN A CA 1
ATOM 1752 C C . GLN A 1 214 ? 18.114 9.241 -15.252 1.00 62.00 214 GLN A C 1
ATOM 1754 O O . GLN A 1 214 ? 18.644 10.337 -15.104 1.00 62.00 214 GLN A O 1
ATOM 1759 N N . ASN A 1 215 ? 18.384 8.192 -14.487 1.00 62.88 215 ASN A N 1
ATOM 1760 C CA . ASN A 1 215 ? 19.501 8.024 -13.565 1.00 62.88 215 ASN A CA 1
ATOM 1761 C C . ASN A 1 215 ? 19.873 6.527 -13.593 1.00 62.88 215 ASN A C 1
ATOM 1763 O O . ASN A 1 215 ? 19.068 5.717 -14.068 1.00 62.88 215 ASN A O 1
ATOM 1767 N N . PRO A 1 216 ? 21.075 6.120 -13.144 1.00 69.75 216 PRO A N 1
ATOM 1768 C CA . PRO A 1 216 ? 21.469 4.715 -13.184 1.00 69.75 216 PRO A CA 1
ATOM 1769 C C . PRO A 1 216 ? 20.480 3.849 -12.396 1.00 69.75 216 PRO A C 1
ATOM 1771 O O . PRO A 1 216 ? 20.232 4.089 -11.215 1.00 69.75 216 PRO A O 1
ATOM 1774 N N . LEU A 1 217 ? 19.929 2.830 -13.057 1.00 79.00 217 LEU A N 1
ATOM 1775 C CA . LEU A 1 217 ? 19.058 1.858 -12.406 1.00 79.00 217 LEU A CA 1
ATOM 1776 C C . LEU A 1 217 ? 19.868 0.983 -11.453 1.00 79.00 217 LEU A C 1
ATOM 1778 O O . LEU A 1 217 ? 20.996 0.586 -11.750 1.00 79.00 217 LEU A O 1
ATOM 1782 N N . GLN A 1 218 ? 19.264 0.636 -10.322 1.00 76.56 218 GLN A N 1
ATOM 1783 C CA . GLN A 1 218 ? 19.817 -0.384 -9.439 1.00 76.56 218 GLN A CA 1
ATOM 1784 C C . GLN A 1 218 ? 19.340 -1.759 -9.898 1.00 76.56 218 GLN A C 1
ATOM 1786 O O . GLN A 1 218 ? 18.159 -1.937 -10.183 1.00 76.56 218 GLN A O 1
ATOM 1791 N N . SER A 1 219 ? 20.246 -2.738 -9.945 1.00 75.00 219 SER A N 1
ATOM 1792 C CA . SER A 1 219 ? 19.858 -4.134 -10.155 1.00 75.00 219 SER A CA 1
ATOM 1793 C C . SER A 1 219 ? 18.944 -4.578 -9.021 1.00 75.00 219 SER A C 1
ATOM 1795 O O . SER A 1 219 ? 19.289 -4.427 -7.847 1.00 75.00 219 SER A O 1
ATOM 1797 N N . VAL A 1 220 ? 17.805 -5.166 -9.371 1.00 78.62 220 VAL A N 1
ATOM 1798 C CA . VAL A 1 220 ? 16.808 -5.598 -8.392 1.00 78.62 220 VAL A CA 1
ATOM 1799 C C . VAL A 1 220 ? 16.715 -7.120 -8.396 1.00 78.62 220 VAL A C 1
ATOM 1801 O O . VAL A 1 220 ? 16.656 -7.745 -9.450 1.00 78.62 220 VAL A O 1
ATOM 1804 N N . SER A 1 221 ? 16.710 -7.735 -7.213 1.00 71.44 221 SER A N 1
ATOM 1805 C CA . SER A 1 221 ? 16.587 -9.192 -7.046 1.00 71.44 221 SER A CA 1
ATOM 1806 C C . SER A 1 221 ? 15.146 -9.673 -6.831 1.00 71.44 221 SER A C 1
ATOM 1808 O O . SER A 1 221 ? 14.920 -10.869 -6.637 1.00 71.44 221 SER A O 1
ATOM 1810 N N . CYS A 1 222 ? 14.167 -8.765 -6.842 1.00 77.56 222 CYS A N 1
ATOM 1811 C CA . CYS A 1 222 ? 12.771 -9.085 -6.567 1.00 77.56 222 CYS A CA 1
ATOM 1812 C C . CYS A 1 222 ? 12.136 -9.889 -7.709 1.00 77.56 222 CYS A C 1
ATOM 1814 O O . CYS A 1 222 ? 12.367 -9.627 -8.891 1.00 77.56 222 CYS A O 1
ATOM 1816 N N . ARG A 1 223 ? 11.288 -10.857 -7.352 1.00 82.12 223 ARG A N 1
ATOM 1817 C CA . ARG A 1 223 ? 10.588 -11.732 -8.305 1.00 82.12 223 ARG A CA 1
ATOM 1818 C C . ARG A 1 223 ? 9.188 -11.211 -8.619 1.00 82.12 223 ARG A C 1
ATOM 1820 O O . ARG A 1 223 ? 8.193 -11.862 -8.302 1.00 82.12 223 ARG A O 1
ATOM 1827 N N . ILE A 1 224 ? 9.119 -10.038 -9.243 1.00 86.88 224 ILE A N 1
ATOM 1828 C CA . ILE A 1 224 ? 7.842 -9.480 -9.700 1.00 86.88 224 ILE A CA 1
ATOM 1829 C C . ILE A 1 224 ? 7.297 -10.390 -10.799 1.00 86.88 224 ILE A C 1
ATOM 1831 O O . ILE A 1 224 ? 7.910 -10.500 -11.856 1.00 86.88 224 ILE A O 1
ATOM 1835 N N . THR A 1 225 ? 6.147 -11.016 -10.553 1.00 86.94 225 THR A N 1
ATOM 1836 C CA . THR A 1 225 ? 5.445 -11.848 -11.541 1.00 86.94 225 THR A CA 1
ATOM 1837 C C . THR A 1 225 ? 4.321 -11.083 -12.230 1.00 86.94 225 THR A C 1
ATOM 1839 O O . THR A 1 225 ? 3.974 -11.397 -13.363 1.00 86.94 225 THR A O 1
ATOM 1842 N N . HIS A 1 226 ? 3.768 -10.058 -11.574 1.00 89.44 226 HIS A N 1
ATOM 1843 C CA . HIS A 1 226 ? 2.681 -9.230 -12.091 1.00 89.44 226 HIS A CA 1
ATOM 1844 C C . HIS A 1 226 ? 3.077 -7.758 -12.063 1.00 89.44 226 HIS A C 1
ATOM 1846 O O . HIS A 1 226 ? 3.317 -7.187 -10.996 1.00 89.44 226 HIS A O 1
ATOM 1852 N N . LEU A 1 227 ? 3.106 -7.139 -13.237 1.00 88.19 227 LEU A N 1
ATOM 1853 C CA . LEU A 1 227 ? 3.519 -5.759 -13.409 1.00 88.19 227 LEU A CA 1
ATOM 1854 C C . LEU A 1 227 ? 2.486 -4.983 -14.221 1.00 88.19 227 LEU A C 1
ATOM 1856 O O . LEU A 1 227 ? 2.161 -5.343 -15.351 1.00 88.19 227 LEU A O 1
ATOM 1860 N N . VAL A 1 228 ? 1.994 -3.894 -13.636 1.00 88.12 228 VAL A N 1
ATOM 1861 C CA . VAL A 1 228 ? 1.079 -2.953 -14.281 1.00 88.12 228 VAL A CA 1
ATOM 1862 C C . VAL A 1 228 ? 1.712 -1.568 -14.268 1.00 88.12 228 VAL A C 1
ATOM 1864 O O . VAL A 1 228 ? 1.889 -0.975 -13.204 1.00 88.12 228 VAL A O 1
ATOM 1867 N N . LEU A 1 229 ? 2.042 -1.044 -15.443 1.00 87.19 229 LEU A N 1
ATOM 1868 C CA . LEU A 1 229 ? 2.632 0.282 -15.602 1.00 87.19 229 LEU A CA 1
ATOM 1869 C C . LEU A 1 229 ? 1.729 1.152 -16.465 1.00 87.19 229 LEU A C 1
ATOM 1871 O O . LEU A 1 229 ? 1.423 0.806 -17.605 1.00 87.19 229 LEU A O 1
ATOM 1875 N N . LEU A 1 230 ? 1.330 2.294 -15.919 1.00 86.31 230 LEU A N 1
ATOM 1876 C CA . LEU A 1 230 ? 0.719 3.372 -16.679 1.00 86.31 230 LEU A CA 1
ATOM 1877 C C . LEU A 1 230 ? 1.795 4.439 -16.896 1.00 86.31 230 LEU A C 1
ATOM 1879 O O . LEU A 1 230 ? 2.270 5.065 -15.947 1.00 86.31 230 LEU A O 1
ATOM 1883 N N . LEU A 1 231 ? 2.225 4.585 -18.144 1.00 81.69 231 LEU A N 1
ATOM 1884 C CA . LEU A 1 231 ? 3.382 5.396 -18.520 1.00 81.69 231 LEU A CA 1
ATOM 1885 C C . LEU A 1 231 ? 2.922 6.711 -19.123 1.00 81.69 231 LEU A C 1
ATOM 1887 O O . LEU A 1 231 ? 2.044 6.696 -19.984 1.00 81.69 231 LEU A O 1
ATOM 1891 N N . ARG A 1 232 ? 3.543 7.833 -18.757 1.00 75.62 232 ARG A N 1
ATOM 1892 C CA . ARG A 1 232 ? 3.336 9.067 -19.524 1.00 75.62 232 ARG A CA 1
ATOM 1893 C C . ARG A 1 232 ? 3.908 8.907 -20.933 1.00 75.62 232 ARG A C 1
ATOM 1895 O O . ARG A 1 232 ? 4.840 8.135 -21.167 1.00 75.62 232 ARG A O 1
ATOM 1902 N N . SER A 1 233 ? 3.286 9.593 -21.889 1.00 66.50 233 SER A N 1
ATOM 1903 C CA . SER A 1 233 ? 3.538 9.445 -23.330 1.00 66.50 233 SER A CA 1
ATOM 1904 C C . SER A 1 233 ? 4.973 9.755 -23.779 1.00 66.50 233 SER A C 1
ATOM 1906 O O . SER A 1 233 ? 5.320 9.477 -24.922 1.00 66.50 233 SER A O 1
ATOM 1908 N N . ASP A 1 234 ? 5.792 10.341 -22.912 1.00 73.31 234 ASP A N 1
ATOM 1909 C CA . ASP A 1 234 ? 7.194 10.688 -23.136 1.00 73.31 234 ASP A CA 1
ATOM 1910 C C . ASP A 1 234 ? 8.186 9.570 -22.759 1.00 73.31 234 ASP A C 1
ATOM 1912 O O . ASP A 1 234 ? 9.376 9.691 -23.045 1.00 73.31 234 ASP A O 1
ATOM 1916 N N . CYS A 1 235 ? 7.727 8.453 -22.183 1.00 75.62 235 CYS A N 1
ATOM 1917 C CA . CYS A 1 235 ? 8.599 7.323 -21.862 1.00 75.62 235 CYS A CA 1
ATOM 1918 C C . CYS A 1 235 ? 9.111 6.606 -23.121 1.00 75.62 235 CYS A C 1
ATOM 1920 O O . CYS A 1 235 ? 8.337 6.086 -23.932 1.00 75.62 235 CYS A O 1
ATOM 1922 N N . SER A 1 236 ? 10.437 6.530 -23.277 1.00 78.81 236 SER A N 1
ATOM 1923 C CA . SER A 1 236 ? 11.032 5.870 -24.437 1.00 78.81 236 SER A CA 1
ATOM 1924 C C . SER A 1 236 ? 11.021 4.342 -24.297 1.00 78.81 236 SER A C 1
ATOM 1926 O O . SER A 1 236 ? 11.257 3.769 -23.231 1.00 78.81 236 SER A O 1
ATOM 1928 N N . ILE A 1 237 ? 10.828 3.640 -25.418 1.00 79.44 237 ILE A N 1
ATOM 1929 C CA . ILE A 1 237 ? 10.883 2.166 -25.467 1.00 79.44 237 ILE A CA 1
ATOM 1930 C C . ILE A 1 237 ? 12.246 1.640 -24.986 1.00 79.44 237 ILE A C 1
ATOM 1932 O O . ILE A 1 237 ? 12.329 0.569 -24.383 1.00 79.44 237 ILE A O 1
ATOM 1936 N N . SER A 1 238 ? 13.323 2.380 -25.256 1.00 81.44 238 SER A N 1
ATOM 1937 C CA . SER A 1 238 ? 14.677 2.018 -24.834 1.00 81.44 238 SER A CA 1
ATOM 1938 C C . SER A 1 238 ? 14.812 2.006 -23.311 1.00 81.44 238 SER A C 1
ATOM 1940 O O . SER A 1 238 ? 15.364 1.053 -22.767 1.00 81.44 238 SER A O 1
ATOM 1942 N N . GLU A 1 239 ? 14.258 3.002 -22.616 1.00 78.06 239 GLU A N 1
ATOM 1943 C CA . GLU A 1 239 ? 14.261 3.062 -21.147 1.00 78.06 239 GLU A CA 1
ATOM 1944 C C . GLU A 1 239 ? 13.487 1.901 -20.535 1.00 78.06 239 GLU A C 1
ATOM 1946 O O . GLU A 1 239 ? 13.993 1.226 -19.637 1.00 78.06 239 GLU A O 1
ATOM 1951 N N . LEU A 1 240 ? 12.302 1.608 -21.079 1.00 81.12 240 LEU A N 1
ATOM 1952 C CA . LEU A 1 240 ? 11.512 0.459 -20.650 1.00 81.12 240 LEU A CA 1
ATOM 1953 C C . LEU A 1 240 ? 12.314 -0.831 -20.774 1.00 81.12 240 LEU A C 1
ATOM 1955 O O . LEU A 1 240 ? 12.390 -1.591 -19.813 1.00 81.12 240 LEU A O 1
ATOM 1959 N N . LYS A 1 241 ? 12.964 -1.069 -21.920 1.00 83.50 241 LYS A N 1
ATOM 1960 C CA . LYS A 1 241 ? 13.787 -2.270 -22.128 1.00 83.50 241 LYS A CA 1
ATOM 1961 C C . LYS A 1 241 ? 14.883 -2.409 -21.073 1.00 83.50 241 LYS A C 1
ATOM 1963 O O . LYS A 1 241 ? 15.065 -3.503 -20.540 1.00 83.50 241 LYS A O 1
ATOM 1968 N N . VAL A 1 242 ? 15.585 -1.319 -20.753 1.00 84.50 242 VAL A N 1
ATOM 1969 C CA . VAL A 1 242 ? 16.634 -1.322 -19.722 1.00 84.50 242 VAL A CA 1
ATOM 1970 C C . VAL A 1 242 ? 16.035 -1.615 -18.343 1.00 84.50 242 VAL A C 1
ATOM 1972 O O . VAL A 1 242 ? 16.573 -2.449 -17.613 1.00 84.50 242 VAL A O 1
ATOM 1975 N N . PHE A 1 243 ? 14.894 -1.011 -18.004 1.00 84.25 243 PHE A N 1
ATOM 1976 C CA . PHE A 1 243 ? 14.189 -1.297 -16.755 1.00 84.25 243 PHE A CA 1
ATOM 1977 C C . PHE A 1 243 ? 13.759 -2.762 -16.649 1.00 84.25 243 PHE A C 1
ATOM 1979 O O . PHE A 1 243 ? 14.054 -3.404 -15.641 1.00 84.25 243 PHE A O 1
ATOM 1986 N N . PHE A 1 244 ? 13.146 -3.325 -17.693 1.00 84.50 244 PHE A N 1
ATOM 1987 C CA . PHE A 1 244 ? 12.716 -4.725 -17.695 1.00 84.50 244 PHE A CA 1
ATOM 1988 C C . PHE A 1 244 ? 13.886 -5.691 -17.522 1.00 84.50 244 PHE A C 1
ATOM 1990 O O . PHE A 1 244 ? 13.812 -6.600 -16.695 1.00 84.50 244 PHE A O 1
ATOM 1997 N N . ALA A 1 245 ? 14.980 -5.456 -18.250 1.00 83.25 245 ALA A N 1
ATOM 1998 C CA . ALA A 1 245 ? 16.186 -6.268 -18.150 1.00 83.25 245 ALA A CA 1
ATOM 1999 C C . ALA A 1 245 ? 16.816 -6.214 -16.747 1.00 83.25 245 ALA A C 1
ATOM 2001 O O . ALA A 1 245 ? 17.370 -7.207 -16.283 1.00 83.25 245 ALA A O 1
ATOM 2002 N N . THR A 1 246 ? 16.713 -5.067 -16.069 1.00 82.62 246 THR A N 1
ATOM 2003 C CA . THR A 1 246 ? 17.387 -4.819 -14.785 1.00 82.62 246 THR A CA 1
ATOM 2004 C C . THR A 1 246 ? 16.537 -5.201 -13.570 1.00 82.62 246 THR A C 1
ATOM 2006 O O . THR A 1 246 ? 17.078 -5.633 -12.552 1.00 82.62 246 THR A O 1
ATOM 2009 N N . CYS A 1 247 ? 15.213 -5.025 -13.649 1.00 80.75 247 CYS A N 1
ATOM 2010 C CA . CYS A 1 247 ? 14.324 -5.074 -12.484 1.00 80.75 247 CYS A CA 1
ATOM 2011 C C . CYS A 1 247 ? 13.226 -6.144 -12.565 1.00 80.75 247 CYS A C 1
ATOM 2013 O O . CYS A 1 247 ? 12.577 -6.424 -11.558 1.00 80.75 247 CYS A O 1
ATOM 2015 N N . CYS A 1 248 ? 12.949 -6.699 -13.748 1.00 81.75 248 CYS A N 1
ATOM 2016 C CA . CYS A 1 248 ? 11.697 -7.417 -14.010 1.00 81.75 248 CYS A CA 1
ATOM 2017 C C . CYS A 1 248 ? 11.898 -8.695 -14.839 1.00 81.75 248 CYS A C 1
ATOM 2019 O O . CYS A 1 248 ? 11.067 -9.041 -15.675 1.00 81.75 248 CYS A O 1
ATOM 2021 N N . SER A 1 249 ? 12.987 -9.423 -14.590 1.00 78.25 249 SER A N 1
ATOM 2022 C CA . SER A 1 249 ? 13.351 -10.636 -15.338 1.00 78.25 249 SER A CA 1
ATOM 2023 C C . SER A 1 249 ? 12.406 -11.834 -15.143 1.00 78.25 249 SER A C 1
ATOM 2025 O O . SER A 1 249 ? 12.510 -12.805 -15.886 1.00 78.25 249 SER A O 1
ATOM 2027 N N . TYR A 1 250 ? 11.478 -11.767 -14.182 1.00 84.44 250 TYR A N 1
ATOM 2028 C CA . TYR A 1 250 ? 10.535 -12.842 -13.833 1.00 84.44 250 TYR A CA 1
ATOM 2029 C C . TYR A 1 250 ? 9.060 -12.486 -14.093 1.00 84.44 250 TYR A C 1
ATOM 2031 O O . TYR A 1 250 ? 8.171 -13.155 -13.568 1.00 84.44 250 TYR A O 1
ATOM 2039 N N . VAL A 1 251 ? 8.779 -11.425 -14.857 1.00 86.00 251 VAL A N 1
ATOM 2040 C CA . VAL A 1 251 ? 7.396 -10.990 -15.103 1.00 86.00 251 VAL A CA 1
ATOM 2041 C C . VAL A 1 251 ? 6.672 -11.987 -16.003 1.00 86.00 251 VAL A C 1
ATOM 2043 O O . VAL A 1 251 ? 7.056 -12.199 -17.150 1.00 86.00 251 VAL A O 1
ATOM 2046 N N . GLU A 1 252 ? 5.591 -12.561 -15.481 1.00 87.81 252 GLU A N 1
ATOM 2047 C CA . GLU A 1 252 ? 4.690 -13.470 -16.196 1.00 87.81 252 GLU A CA 1
ATOM 2048 C C . GLU A 1 252 ? 3.516 -12.700 -16.812 1.00 87.81 252 GLU A C 1
ATOM 2050 O O . GLU A 1 252 ? 3.089 -12.987 -17.927 1.00 87.81 252 GLU A O 1
ATOM 2055 N N . ASN A 1 253 ? 3.019 -11.687 -16.095 1.00 84.94 253 ASN A N 1
ATOM 2056 C CA . ASN A 1 253 ? 1.879 -10.869 -16.486 1.00 84.94 253 ASN A CA 1
ATOM 2057 C C . ASN A 1 253 ? 2.284 -9.399 -16.563 1.00 84.94 253 ASN A C 1
ATOM 2059 O O . ASN A 1 253 ? 2.548 -8.764 -15.538 1.00 84.94 253 ASN A O 1
ATOM 2063 N N . LEU A 1 254 ? 2.297 -8.858 -17.781 1.00 86.75 254 LEU A N 1
ATOM 2064 C CA . LEU A 1 254 ? 2.660 -7.474 -18.057 1.00 86.75 254 LEU A CA 1
ATOM 2065 C C . LEU A 1 254 ? 1.484 -6.715 -18.671 1.00 86.75 254 LEU A C 1
ATOM 2067 O O . LEU A 1 254 ? 0.992 -7.073 -19.739 1.00 86.75 254 LEU A O 1
ATOM 2071 N N . ILE A 1 255 ? 1.081 -5.628 -18.017 1.00 85.50 255 ILE A N 1
ATOM 2072 C CA . ILE A 1 255 ? 0.125 -4.658 -18.549 1.00 85.50 255 ILE A CA 1
ATOM 2073 C C . ILE A 1 255 ? 0.836 -3.312 -18.638 1.00 85.50 255 ILE A C 1
ATOM 2075 O O . ILE A 1 255 ? 1.219 -2.739 -17.619 1.00 85.50 255 ILE A O 1
ATOM 2079 N N . ILE A 1 256 ? 1.001 -2.805 -19.857 1.00 83.75 256 ILE A N 1
ATOM 2080 C CA . ILE A 1 256 ? 1.499 -1.452 -20.108 1.00 83.75 256 ILE A CA 1
ATOM 2081 C C . ILE A 1 256 ? 0.365 -0.650 -20.728 1.00 83.75 256 ILE A C 1
ATOM 2083 O O . ILE A 1 256 ? -0.205 -1.058 -21.737 1.00 83.75 256 ILE A O 1
ATOM 2087 N N . GLN A 1 257 ? 0.048 0.485 -20.118 1.00 83.06 257 GLN A N 1
ATOM 2088 C CA . GLN A 1 257 ? -0.984 1.400 -20.583 1.00 83.06 257 GLN A CA 1
ATOM 2089 C C . GLN A 1 257 ? -0.360 2.781 -20.811 1.00 83.06 257 GLN A C 1
ATOM 2091 O O . GLN A 1 257 ? 0.130 3.388 -19.858 1.00 83.06 257 GLN A O 1
ATOM 2096 N N . PRO A 1 258 ? -0.331 3.297 -22.048 1.00 75.62 258 PRO A N 1
ATOM 2097 C CA . PRO A 1 258 ? 0.081 4.673 -22.275 1.00 75.62 258 PRO A CA 1
ATOM 2098 C C . PRO A 1 258 ? -0.971 5.630 -21.693 1.00 75.62 258 PRO A C 1
ATOM 2100 O O . PRO A 1 258 ? -2.170 5.486 -21.927 1.00 75.62 258 PRO A O 1
ATOM 2103 N N . TYR A 1 259 ? -0.513 6.616 -20.931 1.00 69.88 259 TYR A N 1
ATOM 2104 C CA . TYR A 1 259 ? -1.308 7.704 -20.382 1.00 69.88 259 TYR A CA 1
ATOM 2105 C C . TYR A 1 259 ? -1.085 8.958 -21.229 1.00 69.88 259 TYR A C 1
ATOM 2107 O O . TYR A 1 259 ? 0.028 9.486 -21.297 1.00 69.88 259 TYR A O 1
ATOM 2115 N N . ILE A 1 260 ? -2.153 9.433 -21.875 1.00 64.31 260 ILE A N 1
ATOM 2116 C CA . ILE A 1 260 ? -2.153 10.681 -22.642 1.00 64.31 260 ILE A CA 1
ATOM 2117 C C . ILE A 1 260 ? -2.888 11.740 -21.825 1.00 64.31 260 ILE A C 1
ATOM 2119 O O . ILE A 1 260 ? -4.089 11.636 -21.563 1.00 64.31 260 ILE A O 1
ATOM 2123 N N . GLU A 1 261 ? -2.160 12.776 -21.431 1.00 60.59 261 GLU A N 1
ATOM 2124 C CA . GLU A 1 261 ? -2.707 13.898 -20.681 1.00 60.59 261 GLU A CA 1
ATOM 2125 C C . GLU A 1 261 ? -3.369 14.895 -21.645 1.00 60.59 261 GLU A C 1
ATOM 2127 O O . GLU A 1 261 ? -2.766 15.863 -22.097 1.00 60.59 261 GLU A O 1
ATOM 2132 N N . ASN A 1 262 ? -4.627 14.642 -22.009 1.00 50.91 262 ASN A N 1
ATOM 2133 C CA . ASN A 1 262 ? -5.398 15.557 -22.850 1.00 50.91 262 ASN A CA 1
ATOM 2134 C C . ASN A 1 262 ? -6.031 16.659 -21.990 1.00 50.91 262 ASN A C 1
ATOM 2136 O O . ASN A 1 262 ? -7.089 16.437 -21.409 1.00 50.91 262 ASN A O 1
ATOM 2140 N N . ASN A 1 263 ? -5.402 17.839 -21.913 1.00 43.84 263 ASN A N 1
ATOM 2141 C CA . ASN A 1 263 ? -5.993 19.128 -21.498 1.00 43.84 263 ASN A CA 1
ATOM 2142 C C . ASN A 1 263 ? -7.177 19.040 -20.498 1.00 43.84 263 ASN A C 1
ATOM 2144 O O . ASN A 1 263 ? -8.276 19.526 -20.770 1.00 43.84 263 ASN A O 1
ATOM 2148 N N . GLY A 1 264 ? -6.969 18.401 -19.340 1.00 47.53 264 GLY A N 1
ATOM 2149 C CA . GLY A 1 264 ? -7.943 18.352 -18.240 1.00 47.53 264 GLY A CA 1
ATOM 2150 C C . GLY A 1 264 ? -9.038 17.274 -18.309 1.00 47.53 264 GLY A C 1
ATOM 2151 O O . GLY A 1 264 ? -9.889 17.235 -17.421 1.00 47.53 264 GLY A O 1
ATOM 2152 N N . ARG A 1 265 ? -9.036 16.372 -19.300 1.00 40.06 265 ARG A N 1
ATOM 2153 C CA . ARG A 1 265 ? -9.863 15.149 -19.298 1.00 40.06 265 ARG A CA 1
ATOM 2154 C C . ARG A 1 265 ? -8.989 13.929 -19.562 1.00 40.06 265 ARG A C 1
ATOM 2156 O O . ARG A 1 265 ? -8.484 13.735 -20.662 1.00 40.06 265 ARG A O 1
ATOM 2163 N N . SER A 1 266 ? -8.827 13.099 -18.537 1.00 41.59 266 SER A N 1
ATOM 2164 C CA . SER A 1 266 ? -8.118 11.829 -18.638 1.00 41.59 266 SER A CA 1
ATOM 2165 C C . SER A 1 266 ? -8.959 10.812 -19.412 1.00 41.59 266 SER A C 1
ATOM 2167 O O . SER A 1 266 ? -10.109 10.535 -19.071 1.00 41.59 266 SER A O 1
ATOM 2169 N N . THR A 1 267 ? -8.374 10.228 -20.453 1.00 36.50 267 THR A N 1
ATOM 2170 C CA . THR A 1 267 ? -8.923 9.062 -21.154 1.00 36.50 267 THR A CA 1
ATOM 2171 C C . THR A 1 267 ? -7.870 7.968 -21.139 1.00 36.50 267 THR A C 1
ATOM 2173 O O . THR A 1 267 ? -6.768 8.169 -21.643 1.00 36.50 267 THR A O 1
ATOM 2176 N N . LEU A 1 268 ? -8.213 6.830 -20.534 1.00 39.94 268 LEU A N 1
ATOM 2177 C CA . LEU A 1 268 ? -7.482 5.576 -20.709 1.00 39.94 268 LEU A CA 1
ATOM 2178 C C . LEU A 1 268 ? -7.715 5.119 -22.157 1.00 39.94 268 LEU A C 1
ATOM 2180 O O . LEU A 1 268 ? -8.873 5.068 -22.578 1.00 39.94 268 LEU A O 1
ATOM 2184 N N . MET A 1 269 ? -6.642 4.856 -22.909 1.00 40.53 269 MET A N 1
ATOM 2185 C CA . MET A 1 269 ? -6.727 4.158 -24.199 1.00 40.53 269 MET A CA 1
ATOM 2186 C C . MET A 1 269 ? -6.872 2.653 -23.993 1.00 40.53 269 MET A C 1
ATOM 2188 O O . MET A 1 269 ? -6.249 2.125 -23.042 1.00 40.53 269 MET A O 1
#

Organism: NCBI:txid433720

Radius of gyration: 21.94 Å; Cα contacts (8 Å, |Δi|>4): 476; chains: 1; bounding box: 67×39×49 Å

Solvent-accessible surface area (backbone atoms only — not comparable to full-atom values): 14907 Å² total; per-residue (Å²): 116,86,84,78,88,71,85,83,88,80,88,87,84,82,89,85,74,82,77,64,65,76,57,59,65,51,55,48,73,77,94,84,66,55,74,66,56,45,50,53,52,49,49,51,46,48,55,50,48,53,50,43,44,74,76,37,49,95,73,58,72,84,73,80,70,86,71,78,63,72,69,37,41,20,42,37,43,62,38,68,79,29,52,66,59,59,73,67,56,50,70,71,26,45,47,44,25,28,30,43,36,40,22,56,34,47,61,67,59,50,44,61,59,73,65,43,74,48,51,60,52,28,29,33,40,36,41,39,50,58,54,77,65,100,81,50,64,70,58,53,22,51,44,51,39,56,58,54,44,33,11,59,62,43,18,28,34,42,33,36,55,44,63,61,64,58,61,64,86,78,41,62,87,48,21,64,35,24,31,34,42,35,31,44,19,38,72,21,56,28,62,49,28,53,48,43,52,23,22,55,50,24,33,36,44,34,35,58,31,37,44,74,50,93,58,84,68,44,77,28,81,24,52,27,32,34,40,36,42,24,31,40,77,79,53,52,72,68,58,51,51,54,48,38,72,40,44,37,81,54,54,78,42,80,45,80,39,66,40,54,87,48,92,94,53,84,53,88,117

Secondary structure (DSSP, 8-state):
---------S-------GGGGGGS-EEE--SS--HHHHHHHHHHHHHHHHHHHHH-GGG----------S--SEEEE-STTHHHHHHTS-HHHHTT--EEEE-S-BHHHHHHHHT-GGGGG--EEEE--PBPPTT-HHHHHHHHHHHHHGGGTT--EEEEEEE----GGGS-S--TT--EEEEEEBS-HHHHHHHHTT-TT--EEEEEEE-----PPPP------EEEEEEETT--HHHHHHHHHHH-TT-SEEEEEEEE--TT--EE-

Sequence (269 aa):
MGVKFTLPSKKFACGSVFEILSNDVILELFDYFSSNEIYLSFGNLNNRLDHLIKNYPQHVNFQINRFIPHYIRSLKITSRSQVPLFFTLQSSQLSTIRGLTTGNLEIQQLLDIFNIRQLQQLEYIYLGICRDDLDEKSLLESIQTKILSLGEYRLRRCHLRRHLLVNVKNLPLSLPSLEYIQLDGCQDFSVLSSFLSRMPNLKFLRVSLLDSIQNPLQSVSCRITHLVLLLRSDCSISELKVFFATCCSYVENLIIQPYIENNGRSTLM

InterPro domains:
  IPR032675 Leucine-rich repeat domain superfamily [G3DSA:3.80.10.10] (29-267)

Mean predicted aligned error: 12.41 Å

pLDDT: mean 74.13, std 21.36, range [24.08, 95.38]

Nearest PDB structures (foldseek):
  2id5-assembly1_A  TM=4.246E-01  e=1.128E-01  Homo sapiens
  4bss-assembly1_A  TM=4.312E-01  e=8.353E-01  Homo sapiens
  4l51-assembly1_B  TM=4.284E-01  e=6.184E+00  Escherichia coli K-12
  8b71-assembly1_A  TM=2.432E-01  e=7.678E+00  Bacillus subtilis

Foldseek 3Di:
DDQDDDWDDDDDDDDDDPPPCVLDKDQDDDPDDDPVRCCVVVVVVVVVVVVCCVPPVVGDDRDPDPDDDLAGAAIEAADPSCLVVVVVDDLSHLLNYQHYEYHQAALVSLVVVLPPPSNLNHQYYHYYHYDDDPPCLVSVLVSVQSLQLSLCPRHAEYEHNAENSHDLVSHPQASANHQYYAAQHYAAQQRVQSNQQRYQNHQYYHYNEHEHDDDDGAQHNHQHQYYHYAYEPPHDPVVVVVSCVRHPVNHNHYHYWYWYPDDPDTDTD